Protein AF-A0A9D7N2K7-F1 (afdb_monomer)

Foldseek 3Di:
DPWQKDWADPDPVAAIWIWTDDLFWIWIDGPPDIDTGGLQFFQEKEKEWDDDPDQPPPDADPVHIKIWIWTQGPVRDIDIDIQWHQDDVPDIDGNCVSVVVVVLVSVVSSCVNHVNHFYKYADDPVVLVVLVVVLVVLVVQLVVLVVQLVCCVVPNDPPVSNVCSVVSNVVSVSVSVSSVVNSVRRPIDTDDPDPPDDPD

Radius of gyration: 22.05 Å; Cα contacts (8 Å, |Δi|>4): 319; chains: 1; bounding box: 44×40×70 Å

Mean predicted aligned error: 7.28 Å

Sequence (200 aa):
MEPVRHSVRASIAKVETSYELQDDALLLAAGAEVERLPFAEIARVRLFQAPSMRYRGMGDAAYGGCELLVIETRARRKISITSKHFVKLGVFEDRAATFGPFGTELLRRVHEGNPQAELVRGFSAGLWWFYLGALLLLVLCMLFGVLMVISAATGGGTWIGLVFGAIFTLFTALSAWSFVGVLAEQRPRPLVLEDRGPER

pLDDT: mean 86.37, std 14.66, range [33.84, 97.62]

Structure (mmCIF, N/CA/C/O backbone):
data_AF-A0A9D7N2K7-F1
#
_entry.id   AF-A0A9D7N2K7-F1
#
loop_
_atom_site.group_PDB
_atom_site.id
_atom_site.type_symbol
_atom_site.label_atom_id
_atom_site.label_alt_id
_atom_site.label_comp_id
_atom_site.label_asym_id
_atom_site.label_entity_id
_atom_site.label_seq_id
_atom_site.pdbx_PDB_ins_code
_atom_site.Cartn_x
_atom_site.Cartn_y
_atom_site.Cartn_z
_atom_site.occupancy
_atom_site.B_iso_or_equiv
_atom_site.auth_seq_id
_atom_site.auth_comp_id
_atom_site.auth_asym_id
_atom_site.auth_atom_id
_atom_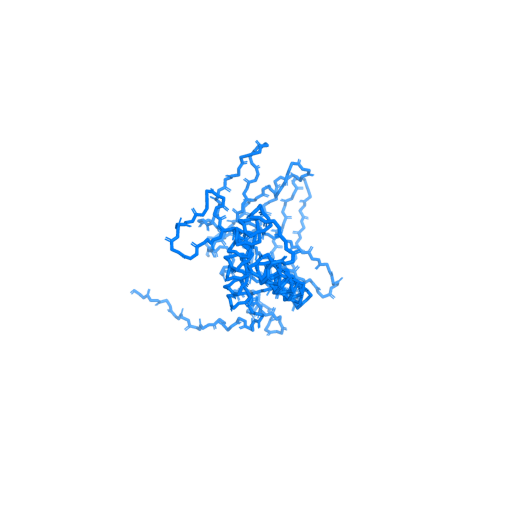site.pdbx_PDB_model_num
ATOM 1 N N . MET A 1 1 ? -4.314 -8.481 28.939 1.00 54.62 1 MET A N 1
ATOM 2 C CA . MET A 1 1 ? -3.371 -8.114 27.860 1.00 54.62 1 MET A CA 1
ATOM 3 C C . MET A 1 1 ? -3.353 -6.600 27.770 1.00 54.62 1 MET A C 1
ATOM 5 O O . MET A 1 1 ? -4.402 -6.002 27.966 1.00 54.62 1 MET A O 1
ATOM 9 N N . GLU A 1 2 ? -2.192 -5.985 27.563 1.00 59.25 2 GLU A N 1
ATOM 10 C CA . GLU A 1 2 ? -2.094 -4.528 27.401 1.00 59.25 2 GLU A CA 1
ATOM 11 C C . GLU A 1 2 ? -2.824 -4.103 26.109 1.00 59.25 2 GLU A C 1
ATOM 13 O O . GLU A 1 2 ? -2.752 -4.834 25.113 1.00 59.25 2 GLU A O 1
ATOM 18 N N . PRO A 1 3 ? -3.589 -2.996 26.104 1.00 74.62 3 PRO A N 1
ATOM 19 C CA . PRO A 1 3 ? -4.327 -2.574 24.920 1.00 74.62 3 PRO A CA 1
ATOM 20 C C . PRO A 1 3 ? -3.353 -2.201 23.798 1.00 74.62 3 PRO A C 1
ATOM 22 O O . PRO A 1 3 ? -2.588 -1.243 23.909 1.00 74.62 3 PRO A O 1
ATOM 25 N N . VAL A 1 4 ? -3.391 -2.953 22.696 1.00 90.88 4 VAL A N 1
ATOM 26 C CA . VAL A 1 4 ? -2.566 -2.670 21.518 1.00 90.88 4 VAL A CA 1
ATOM 27 C C . VAL A 1 4 ? -3.201 -1.511 20.759 1.00 90.88 4 VAL A C 1
ATOM 29 O O . VAL A 1 4 ? -4.344 -1.593 20.298 1.00 90.88 4 VAL A O 1
ATOM 32 N N . ARG A 1 5 ? -2.454 -0.411 20.656 1.00 94.56 5 ARG A N 1
ATOM 33 C CA . ARG A 1 5 ? -2.923 0.856 20.095 1.00 94.56 5 ARG A CA 1
ATOM 34 C C . ARG A 1 5 ? -2.001 1.333 18.985 1.00 94.56 5 ARG A C 1
ATOM 36 O O . ARG A 1 5 ? -0.784 1.182 19.058 1.00 94.56 5 ARG A O 1
ATOM 43 N N . HIS A 1 6 ? -2.589 1.966 17.983 1.00 94.50 6 HIS A N 1
ATOM 44 C CA . HIS A 1 6 ? -1.870 2.645 16.915 1.00 94.50 6 HIS A CA 1
ATOM 45 C C . HIS A 1 6 ? -2.578 3.958 16.598 1.00 94.50 6 HIS A C 1
ATOM 47 O O . HIS A 1 6 ? -3.799 3.986 16.502 1.00 94.50 6 HIS A O 1
ATOM 53 N N . SER A 1 7 ? -1.846 5.055 16.424 1.00 94.62 7 SER A N 1
ATOM 54 C CA . SER A 1 7 ? -2.439 6.321 15.993 1.00 94.62 7 SER A CA 1
ATOM 55 C C . SER A 1 7 ? -1.724 6.865 14.775 1.00 94.62 7 SER A C 1
ATOM 57 O O . SER A 1 7 ? -0.498 6.777 14.644 1.00 94.62 7 SER A O 1
ATOM 59 N N . VAL A 1 8 ? -2.501 7.444 13.866 1.00 93.88 8 VAL A N 1
ATOM 60 C CA . VAL A 1 8 ? -1.958 8.010 12.643 1.00 93.88 8 VAL A CA 1
ATOM 61 C C . VAL A 1 8 ? -2.815 9.157 12.138 1.00 93.88 8 VAL A C 1
ATOM 63 O O . VAL A 1 8 ? -4.044 9.112 12.149 1.00 93.88 8 VAL A O 1
ATOM 66 N N . ARG A 1 9 ? -2.149 10.190 11.630 1.00 92.88 9 ARG A N 1
ATOM 67 C CA . ARG A 1 9 ? -2.768 11.219 10.809 1.00 92.88 9 ARG A CA 1
ATOM 68 C C . ARG A 1 9 ? -2.404 10.935 9.361 1.00 92.88 9 ARG A C 1
ATOM 70 O O . ARG A 1 9 ? -1.258 11.113 8.972 1.00 92.88 9 ARG A O 1
ATOM 77 N N . ALA A 1 10 ? -3.355 10.460 8.563 1.00 87.38 10 ALA A N 1
ATOM 78 C CA . ALA A 1 10 ? -3.043 9.971 7.216 1.00 87.38 10 ALA A CA 1
ATOM 79 C C . ALA A 1 10 ? -2.747 11.089 6.193 1.00 87.38 10 ALA A C 1
ATOM 81 O O . ALA A 1 10 ? -2.130 10.835 5.163 1.00 87.38 10 ALA A O 1
ATOM 82 N N . SER A 1 11 ? -3.215 12.321 6.429 1.00 88.00 11 SER A N 1
ATOM 83 C CA . SER A 1 11 ? -2.998 13.460 5.522 1.00 88.00 11 SER A CA 1
ATOM 84 C C . SER A 1 11 ? -3.276 14.792 6.219 1.00 88.00 11 SER A C 1
ATOM 86 O O . SER A 1 11 ? -3.856 14.802 7.301 1.00 88.00 11 SER A O 1
ATOM 88 N N . ILE A 1 12 ? -2.951 15.910 5.562 1.00 88.38 12 ILE A N 1
ATOM 89 C CA . ILE A 1 12 ? -3.274 17.266 6.039 1.00 88.38 12 ILE A CA 1
ATOM 90 C C . ILE A 1 12 ? -4.778 17.505 6.238 1.00 88.38 12 ILE A C 1
ATOM 92 O O . ILE A 1 12 ? -5.164 18.262 7.119 1.00 88.38 12 ILE A O 1
ATOM 96 N N . ALA A 1 13 ? -5.622 16.845 5.441 1.00 89.94 13 ALA A N 1
ATOM 97 C CA . ALA A 1 13 ? -7.074 17.011 5.474 1.00 89.94 13 ALA A CA 1
ATOM 98 C C . ALA A 1 13 ? -7.762 16.139 6.537 1.00 89.94 13 ALA A C 1
ATOM 100 O O . ALA A 1 13 ? -8.977 16.215 6.696 1.00 89.94 13 ALA A O 1
ATOM 101 N N . LYS A 1 14 ? -7.013 15.272 7.230 1.00 88.69 14 LYS A N 1
ATOM 102 C CA . LYS A 1 14 ? -7.558 14.368 8.243 1.00 88.69 14 LYS A CA 1
ATOM 103 C C . LYS A 1 14 ? -7.026 14.730 9.619 1.00 88.69 14 LYS A C 1
ATOM 105 O O . LYS A 1 14 ? -5.855 15.066 9.772 1.00 88.69 14 LYS A O 1
ATOM 110 N N . VAL A 1 15 ? -7.888 14.602 10.619 1.00 92.19 15 VAL A N 1
ATOM 111 C CA . VAL A 1 15 ? -7.472 14.598 12.023 1.00 92.19 15 VAL A CA 1
ATOM 112 C C . VAL A 1 15 ? -6.682 13.326 12.327 1.00 92.19 15 VAL A C 1
ATOM 114 O O . VAL A 1 15 ? -6.761 12.339 11.589 1.00 92.19 15 VAL A O 1
ATOM 117 N N . GLU A 1 16 ? -5.881 13.353 13.390 1.00 94.12 16 GLU A N 1
ATOM 118 C CA . GLU A 1 16 ? -5.251 12.130 13.880 1.00 94.12 16 GLU A CA 1
ATOM 119 C C . GLU A 1 16 ? -6.336 11.153 14.339 1.00 94.12 16 GLU A C 1
ATOM 121 O O . GLU A 1 16 ? -7.269 11.529 15.048 1.00 94.12 16 GLU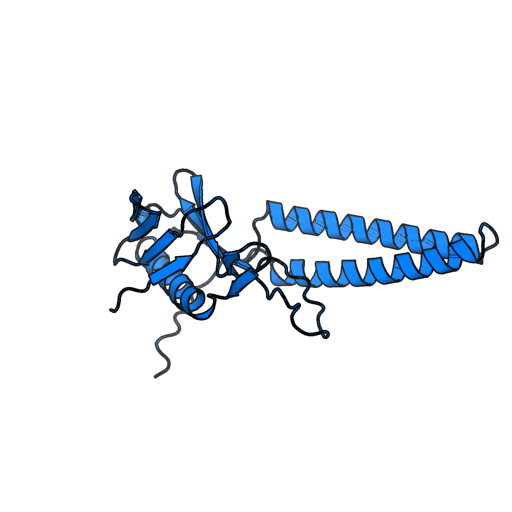 A O 1
ATOM 126 N N . THR A 1 17 ? -6.232 9.911 13.876 1.00 95.50 17 THR A N 1
ATOM 127 C CA . THR A 1 17 ? -7.132 8.823 14.248 1.00 95.50 17 THR A CA 1
ATOM 128 C C . THR A 1 17 ? -6.358 7.832 15.097 1.00 95.50 17 THR A C 1
ATOM 130 O O . THR A 1 17 ? -5.307 7.347 14.665 1.00 95.50 17 THR A O 1
ATOM 133 N N . SER A 1 18 ? -6.857 7.531 16.292 1.00 95.12 18 SER A N 1
ATOM 134 C CA . SER A 1 18 ? -6.363 6.431 17.110 1.00 95.12 18 SER A CA 1
ATOM 135 C C . SER A 1 18 ? -7.200 5.178 16.879 1.00 95.12 18 SER A C 1
ATOM 137 O O . SER A 1 18 ? -8.414 5.225 16.692 1.00 95.12 18 SER A O 1
ATOM 139 N N . TYR A 1 19 ? -6.507 4.051 16.866 1.00 96.00 19 TYR A N 1
ATOM 140 C CA . TYR A 1 19 ? -7.036 2.717 16.686 1.00 96.00 19 TYR A CA 1
ATOM 141 C C . TYR A 1 19 ? -6.656 1.903 17.911 1.00 96.00 19 TYR A C 1
ATOM 143 O O . TYR A 1 19 ? -5.480 1.832 18.274 1.00 96.00 19 TYR A O 1
ATOM 151 N N . GLU A 1 20 ? -7.642 1.288 18.544 1.00 95.81 20 GLU A N 1
ATOM 152 C CA . GLU A 1 20 ? -7.447 0.479 19.740 1.00 95.81 20 GLU A CA 1
ATOM 153 C C . GLU A 1 20 ? -8.138 -0.869 19.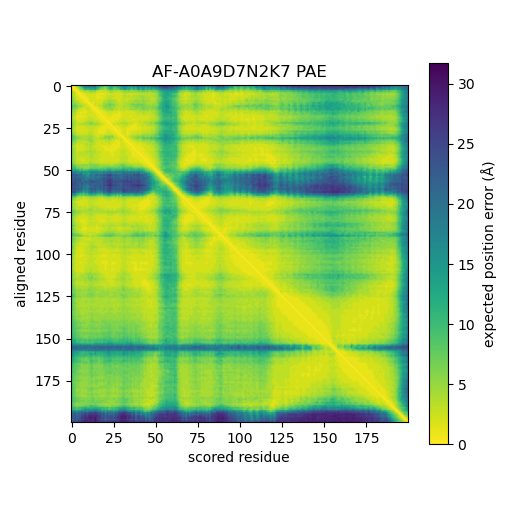579 1.00 95.81 20 GLU A C 1
ATOM 155 O O . GLU A 1 20 ? -9.317 -0.943 19.228 1.00 95.81 20 GLU A O 1
ATOM 160 N N . LEU A 1 21 ? -7.391 -1.941 19.837 1.00 95.12 21 LEU A N 1
ATOM 161 C CA . LEU A 1 21 ? -7.931 -3.293 19.829 1.00 95.12 21 LEU A CA 1
ATOM 162 C C . LEU A 1 21 ? -8.529 -3.617 21.195 1.00 95.12 21 LEU A C 1
ATOM 164 O O . LEU A 1 21 ? -7.806 -3.790 22.178 1.00 95.12 21 LEU A O 1
ATOM 168 N N . GLN A 1 22 ? -9.853 -3.738 21.232 1.00 93.56 22 GLN A N 1
ATOM 169 C CA . GLN A 1 22 ? -10.576 -4.354 22.339 1.00 93.56 22 GLN A CA 1
ATOM 170 C C . GLN A 1 22 ? -10.752 -5.855 22.088 1.00 93.56 22 GLN A C 1
ATOM 172 O O . GLN A 1 22 ? -10.274 -6.392 21.084 1.00 93.56 22 GLN A O 1
ATOM 177 N N . ASP A 1 23 ? -11.379 -6.548 23.032 1.00 90.88 23 ASP A N 1
ATOM 178 C CA . ASP A 1 23 ? -11.503 -8.007 22.991 1.00 90.88 23 ASP A CA 1
ATOM 179 C C . ASP A 1 23 ? -12.360 -8.483 21.806 1.00 90.88 23 ASP A C 1
ATOM 181 O O . ASP A 1 23 ? -12.020 -9.474 21.167 1.00 90.88 23 ASP A O 1
ATOM 185 N N . ASP A 1 24 ? -13.419 -7.749 21.453 1.00 93.62 24 ASP A N 1
ATOM 186 C CA . ASP A 1 24 ? -14.380 -8.129 20.407 1.00 93.62 24 ASP A CA 1
ATOM 187 C C . ASP A 1 24 ? -14.567 -7.075 19.297 1.00 93.62 24 ASP A C 1
ATOM 189 O O . ASP A 1 24 ? -15.339 -7.276 18.351 1.00 93.62 24 ASP A O 1
ATOM 193 N N . ALA A 1 25 ? -13.871 -5.940 19.397 1.00 95.31 25 ALA A N 1
ATOM 194 C CA . ALA A 1 25 ? -14.030 -4.825 18.478 1.00 95.31 25 ALA A CA 1
ATOM 195 C C . ALA A 1 25 ? -12.750 -4.003 18.290 1.00 95.31 25 ALA A C 1
ATOM 197 O O . ALA A 1 25 ? -11.877 -3.921 19.155 1.00 95.31 25 ALA A O 1
ATOM 198 N N . LEU A 1 26 ? -12.692 -3.321 17.151 1.00 96.12 26 LEU A N 1
ATOM 199 C CA . LEU A 1 26 ? -11.772 -2.226 16.894 1.00 96.12 26 LEU A CA 1
ATOM 200 C C . LEU A 1 26 ? -12.458 -0.915 17.287 1.00 96.12 26 LEU A C 1
ATOM 202 O O . LEU A 1 26 ? -13.519 -0.591 16.753 1.00 96.12 26 LEU A O 1
ATOM 206 N N . LEU A 1 27 ? -11.849 -0.146 18.184 1.00 96.31 27 LEU A N 1
ATOM 207 C CA . LEU A 1 27 ? -12.236 1.240 18.420 1.00 96.31 27 LEU A CA 1
ATOM 208 C C . LEU A 1 27 ? -11.442 2.169 17.510 1.00 96.31 27 LEU A C 1
ATOM 210 O O . LEU A 1 27 ? -10.224 2.044 17.386 1.00 96.31 27 LEU A O 1
ATOM 214 N N . LEU A 1 28 ? -12.147 3.111 16.900 1.00 95.19 28 LEU A N 1
ATOM 215 C CA . LEU A 1 28 ? -11.598 4.177 16.084 1.00 95.19 28 LEU A CA 1
ATOM 216 C C . LEU A 1 28 ? -11.999 5.497 16.730 1.00 95.19 28 LEU A C 1
ATOM 218 O O . LEU A 1 28 ? -13.188 5.787 16.817 1.00 95.19 28 LEU A O 1
ATOM 222 N N . ALA A 1 29 ? -11.039 6.307 17.160 1.00 95.12 29 ALA A N 1
ATOM 223 C CA . ALA A 1 29 ? -11.324 7.651 17.648 1.00 95.12 29 ALA A CA 1
ATOM 224 C C . ALA A 1 29 ? -10.657 8.691 16.747 1.00 95.12 29 ALA A C 1
ATOM 226 O O . ALA A 1 29 ? -9.441 8.683 16.558 1.00 95.12 29 ALA A O 1
ATOM 227 N N . ALA A 1 30 ? -11.461 9.582 16.173 1.00 92.12 30 ALA A N 1
ATOM 228 C CA . ALA A 1 30 ? -11.024 10.666 15.303 1.00 92.12 30 ALA A CA 1
ATOM 229 C C . ALA A 1 30 ? -11.560 11.993 15.858 1.00 92.12 30 ALA A C 1
ATOM 231 O O . ALA A 1 30 ? -12.704 12.377 15.623 1.00 92.12 30 ALA A O 1
ATOM 232 N N . GLY A 1 31 ? -10.732 12.704 16.625 1.00 88.81 31 GLY A N 1
ATOM 233 C CA . GLY A 1 31 ? -11.187 13.889 17.357 1.00 88.81 31 GLY A CA 1
ATOM 234 C C . GLY A 1 31 ? -12.195 13.521 18.452 1.00 88.81 31 GLY A C 1
ATOM 235 O O . GLY A 1 31 ? -11.862 12.754 19.349 1.00 88.81 31 GLY A O 1
ATOM 236 N N . ALA A 1 32 ? -13.406 14.084 18.393 1.00 86.69 32 ALA A N 1
ATOM 237 C CA . ALA A 1 32 ? -14.485 13.802 19.349 1.00 86.69 32 ALA A CA 1
ATOM 238 C C . ALA A 1 32 ? -15.350 12.591 18.957 1.00 86.69 32 ALA A C 1
ATOM 240 O O . ALA A 1 32 ? -16.132 12.102 19.771 1.00 86.69 32 ALA A O 1
ATOM 241 N N . GLU A 1 33 ? -15.233 12.117 17.716 1.00 91.50 33 GLU A N 1
ATOM 242 C CA . GLU A 1 33 ? -15.992 10.968 17.238 1.00 91.50 33 GLU A CA 1
ATOM 243 C C . GLU A 1 33 ? -15.283 9.679 17.646 1.00 91.50 33 GLU A C 1
ATOM 245 O O . GLU A 1 33 ? -14.101 9.486 17.350 1.00 91.50 33 GLU A O 1
ATOM 250 N N . VAL A 1 34 ? -16.021 8.793 18.315 1.00 93.69 34 VAL A N 1
ATOM 251 C CA . VAL A 1 34 ? -15.573 7.442 18.648 1.00 93.69 34 VAL A CA 1
ATOM 252 C C . VAL A 1 34 ? -16.519 6.459 17.987 1.00 93.69 34 VAL A C 1
ATOM 254 O O . VAL A 1 34 ? -17.726 6.475 18.221 1.00 93.69 34 VAL A O 1
ATOM 257 N N . GLU A 1 35 ? -15.955 5.588 17.170 1.00 94.62 35 GLU A N 1
ATOM 258 C CA . GLU A 1 35 ? -16.665 4.527 16.488 1.00 94.62 35 GLU A CA 1
ATOM 259 C C . GLU A 1 35 ? -16.155 3.172 16.968 1.00 94.62 35 GLU A C 1
ATOM 261 O O . GLU A 1 35 ? -14.953 2.949 17.116 1.00 94.62 35 GLU A O 1
ATOM 266 N N . ARG A 1 36 ? -17.085 2.242 17.175 1.00 95.75 36 ARG A N 1
ATOM 267 C CA . ARG A 1 36 ? -16.787 0.853 17.503 1.00 95.75 36 ARG A CA 1
ATOM 268 C C . ARG A 1 36 ? -17.148 -0.035 16.324 1.00 95.75 36 ARG A C 1
ATOM 270 O O . ARG A 1 36 ? -18.306 -0.072 15.927 1.00 95.75 36 ARG A O 1
ATOM 277 N N . LEU A 1 37 ? -16.169 -0.775 15.817 1.00 96.38 37 LEU A N 1
ATOM 278 C CA . LEU A 1 37 ? -16.331 -1.745 14.741 1.00 96.38 37 LEU A CA 1
ATOM 279 C C . LEU A 1 37 ? -16.158 -3.170 15.292 1.00 96.38 37 LEU A C 1
ATOM 281 O O . LEU A 1 37 ? -15.021 -3.588 15.531 1.00 96.38 37 LEU A O 1
ATOM 285 N N . PRO A 1 38 ? -17.246 -3.932 15.489 1.00 96.75 38 PRO A N 1
ATOM 286 C CA . PRO A 1 38 ? -17.160 -5.322 15.925 1.00 96.75 38 PRO A CA 1
ATOM 287 C C . PRO A 1 38 ? -16.390 -6.181 14.917 1.00 96.75 38 PRO A C 1
ATOM 289 O O . PRO A 1 38 ? -16.596 -6.062 13.706 1.00 96.75 38 PRO A O 1
ATOM 292 N N . PHE A 1 39 ? -15.559 -7.114 15.390 1.00 95.94 39 PHE A N 1
ATOM 293 C CA . PHE A 1 39 ? -14.820 -8.017 14.493 1.00 95.94 39 PHE A CA 1
ATOM 294 C C . PHE A 1 39 ? -15.752 -8.906 13.654 1.00 95.94 39 PHE A C 1
ATOM 296 O O . PHE A 1 39 ? -15.459 -9.213 12.496 1.00 95.94 39 PHE A O 1
ATOM 303 N N . ALA A 1 40 ? -16.930 -9.229 14.192 1.00 94.94 40 ALA A N 1
ATOM 304 C CA . ALA A 1 40 ? -17.991 -9.938 13.484 1.00 94.94 40 ALA A CA 1
ATOM 305 C C . ALA A 1 40 ? -18.502 -9.195 12.234 1.00 94.94 40 ALA A C 1
ATOM 307 O O . ALA A 1 40 ? -19.018 -9.828 11.317 1.00 94.94 40 ALA A O 1
ATOM 308 N N . GLU A 1 41 ? -18.365 -7.869 12.155 1.00 96.00 41 GLU A N 1
ATOM 309 C CA . GLU A 1 41 ? -18.805 -7.086 10.992 1.00 96.00 41 GLU A CA 1
ATOM 310 C C . GLU A 1 41 ? -17.738 -6.962 9.903 1.00 96.00 41 GLU A C 1
ATOM 312 O O . GLU A 1 41 ? -18.025 -6.499 8.794 1.00 96.00 41 GLU A O 1
ATOM 317 N N . ILE A 1 42 ? -16.506 -7.379 10.188 1.00 96.88 42 ILE A N 1
ATOM 318 C CA . ILE A 1 42 ? -15.402 -7.310 9.239 1.00 96.88 42 ILE A CA 1
ATOM 319 C C . ILE A 1 42 ? -15.548 -8.450 8.233 1.00 96.88 42 ILE A C 1
ATOM 321 O O . ILE A 1 42 ? -15.516 -9.623 8.582 1.00 96.88 42 ILE A O 1
ATOM 325 N N . ALA A 1 43 ? -15.720 -8.110 6.958 1.00 96.38 43 ALA A N 1
ATOM 326 C CA . ALA A 1 43 ? -15.812 -9.098 5.887 1.00 96.38 43 ALA A CA 1
ATOM 327 C C . ALA A 1 43 ? -14.428 -9.488 5.362 1.00 96.38 43 ALA A C 1
ATOM 329 O O . ALA A 1 43 ? -14.198 -10.641 5.006 1.00 96.38 43 ALA A O 1
ATOM 330 N N . ARG A 1 44 ? -13.506 -8.522 5.291 1.00 96.00 44 ARG A N 1
ATOM 331 C CA . ARG A 1 44 ? -12.161 -8.736 4.757 1.00 96.00 44 ARG A CA 1
ATOM 332 C C . ARG A 1 44 ? -11.155 -7.795 5.400 1.00 96.00 44 ARG A C 1
ATOM 334 O O . ARG A 1 44 ? -11.428 -6.607 5.557 1.00 96.00 44 ARG A O 1
ATOM 341 N N . VAL A 1 45 ? -9.957 -8.303 5.666 1.00 95.69 45 VAL A N 1
ATOM 342 C CA . VAL A 1 45 ? -8.786 -7.497 6.021 1.00 95.69 45 VAL A CA 1
ATOM 343 C C . VAL A 1 45 ? -7.703 -7.731 4.981 1.00 95.69 45 VAL A C 1
ATOM 345 O O . VAL A 1 45 ? -7.321 -8.866 4.704 1.00 95.69 45 VAL A O 1
ATOM 348 N N . ARG A 1 46 ? -7.210 -6.650 4.375 1.00 94.31 46 ARG A N 1
ATOM 349 C CA . ARG A 1 46 ? -6.133 -6.699 3.389 1.00 94.31 46 ARG A CA 1
ATOM 350 C C . ARG A 1 46 ? -4.899 -5.981 3.904 1.00 94.31 46 ARG A C 1
ATOM 352 O O . ARG A 1 46 ? -4.971 -4.787 4.170 1.00 94.31 46 ARG A O 1
ATOM 359 N N . LEU A 1 47 ? -3.770 -6.678 3.933 1.00 91.19 47 LEU A N 1
ATOM 360 C CA . LEU A 1 47 ? -2.457 -6.104 4.210 1.00 91.19 47 LEU A CA 1
ATOM 361 C C . LEU A 1 47 ? -1.649 -6.011 2.914 1.00 91.19 47 LEU A C 1
ATOM 363 O O . LEU A 1 47 ? -1.457 -7.009 2.218 1.00 91.19 47 LEU A O 1
ATOM 367 N N . PHE A 1 48 ? -1.148 -4.828 2.580 1.00 87.12 48 PHE A N 1
ATOM 368 C CA . PHE A 1 48 ? -0.242 -4.657 1.448 1.00 87.12 48 PHE A CA 1
ATOM 369 C C . PHE A 1 48 ? 0.744 -3.528 1.700 1.00 87.12 48 PHE A C 1
ATOM 371 O O . PHE A 1 48 ? 0.521 -2.659 2.539 1.00 87.12 48 PHE A O 1
ATOM 378 N N . GLN A 1 49 ? 1.838 -3.539 0.950 1.00 83.25 49 GLN A N 1
ATOM 379 C CA . GLN A 1 49 ? 2.810 -2.460 0.991 1.00 83.25 49 GLN A CA 1
ATOM 380 C C . GLN A 1 49 ? 2.570 -1.566 -0.222 1.00 83.25 49 GLN A C 1
ATOM 382 O O . GLN A 1 49 ? 2.508 -2.059 -1.351 1.00 83.25 49 GLN A O 1
ATOM 387 N N . ALA A 1 50 ? 2.399 -0.261 -0.013 1.00 75.00 50 ALA A N 1
ATOM 388 C CA . ALA A 1 50 ? 2.386 0.668 -1.129 1.00 75.00 50 ALA A CA 1
ATOM 389 C C . ALA A 1 50 ? 3.729 0.568 -1.859 1.00 75.00 50 ALA A C 1
ATOM 391 O O . ALA A 1 50 ? 4.777 0.570 -1.201 1.00 75.00 50 ALA A O 1
ATOM 392 N N . PRO A 1 51 ? 3.708 0.515 -3.198 1.00 64.38 51 PRO A N 1
ATOM 393 C CA . PRO A 1 51 ? 4.929 0.489 -3.973 1.00 64.38 51 PRO A CA 1
ATOM 394 C C . PRO A 1 51 ? 5.660 1.812 -3.753 1.00 64.38 51 PRO A C 1
ATOM 396 O O . PRO A 1 51 ? 5.222 2.870 -4.200 1.00 64.38 51 PRO A O 1
ATOM 399 N N . SER A 1 52 ? 6.767 1.760 -3.020 1.00 61.50 52 SER A N 1
ATOM 400 C CA . SER A 1 52 ? 7.805 2.778 -3.105 1.00 61.50 52 SER A CA 1
ATOM 401 C C . SER A 1 52 ? 8.696 2.447 -4.301 1.00 61.50 52 SER A C 1
ATOM 403 O O . SER A 1 52 ? 8.749 1.296 -4.742 1.00 61.50 52 SER A O 1
ATOM 405 N N . MET A 1 53 ? 9.401 3.443 -4.847 1.00 49.62 53 MET A N 1
ATOM 406 C CA . MET A 1 53 ? 10.481 3.181 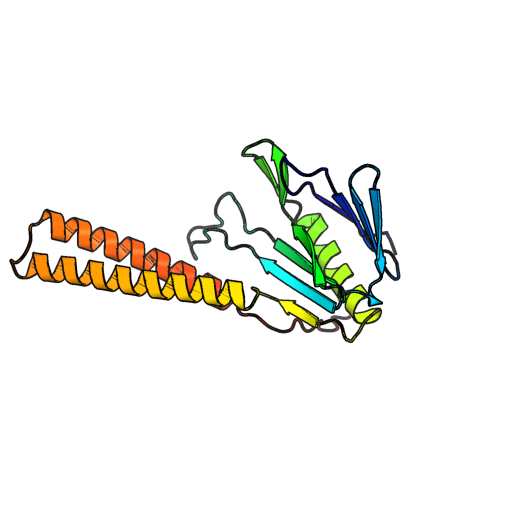-5.802 1.00 49.62 53 MET A CA 1
ATOM 407 C C . MET A 1 53 ? 11.602 2.426 -5.079 1.00 49.62 53 MET A C 1
ATOM 409 O O . MET A 1 53 ? 12.567 3.011 -4.603 1.00 49.62 53 MET A O 1
ATOM 413 N N . ARG A 1 54 ? 11.447 1.112 -4.943 1.00 52.28 54 ARG A N 1
ATOM 414 C CA . ARG A 1 54 ? 12.495 0.198 -4.510 1.00 52.28 54 ARG A CA 1
ATOM 415 C C . ARG A 1 54 ? 13.177 -0.314 -5.764 1.00 52.28 54 ARG A C 1
ATOM 417 O O . ARG A 1 54 ? 12.655 -1.176 -6.468 1.00 52.28 54 ARG A O 1
ATOM 424 N N . TYR A 1 55 ? 14.348 0.235 -6.057 1.00 48.66 55 TYR A N 1
ATOM 425 C CA . TYR A 1 55 ? 15.255 -0.391 -7.007 1.00 48.66 55 TYR A CA 1
ATOM 426 C C . TYR A 1 55 ? 15.971 -1.525 -6.278 1.00 48.66 55 TYR A C 1
ATOM 428 O O . TYR A 1 55 ? 16.755 -1.294 -5.357 1.00 48.66 55 TYR A O 1
ATOM 436 N N . ARG A 1 56 ? 15.676 -2.771 -6.665 1.00 47.56 56 ARG A N 1
ATOM 437 C CA . ARG A 1 56 ? 16.333 -3.965 -6.119 1.00 47.56 56 ARG A CA 1
ATOM 438 C C . ARG A 1 56 ? 17.851 -3.835 -6.320 1.00 47.56 56 ARG A C 1
ATOM 440 O O . ARG A 1 56 ? 18.319 -3.929 -7.448 1.00 47.56 56 ARG A O 1
ATOM 447 N N . GLY A 1 57 ? 18.592 -3.598 -5.233 1.00 47.81 57 GLY A N 1
ATOM 448 C CA . GLY A 1 57 ? 20.051 -3.406 -5.233 1.00 47.81 57 GLY A CA 1
ATOM 449 C C . GLY A 1 57 ? 20.549 -1.969 -5.015 1.00 47.81 57 GLY A C 1
ATOM 450 O O . GLY A 1 57 ? 21.748 -1.794 -4.837 1.00 47.81 57 GLY A O 1
ATOM 451 N N . MET A 1 58 ? 19.674 -0.955 -4.973 1.00 45.38 58 MET A N 1
ATOM 452 C CA . MET A 1 58 ? 20.067 0.462 -4.818 1.00 45.38 58 MET A CA 1
ATOM 453 C C . MET A 1 58 ? 19.606 1.090 -3.488 1.00 45.38 58 MET A C 1
ATOM 455 O O . MET A 1 58 ? 19.529 2.309 -3.361 1.00 45.38 58 MET A O 1
ATOM 459 N N . GLY A 1 59 ? 19.320 0.248 -2.489 1.00 46.19 59 GLY A N 1
ATOM 460 C CA . GLY A 1 59 ? 18.816 0.665 -1.179 1.00 46.19 59 GLY A CA 1
ATOM 461 C C . GLY A 1 59 ? 17.335 1.052 -1.182 1.00 46.19 59 GLY A C 1
ATOM 462 O O . GLY A 1 59 ? 16.679 1.138 -2.224 1.00 46.19 59 GLY A O 1
ATOM 463 N N . ASP A 1 60 ? 16.787 1.250 0.014 1.00 46.28 60 ASP A N 1
ATOM 464 C CA . ASP A 1 60 ? 15.447 1.803 0.184 1.00 46.28 60 ASP A CA 1
ATOM 465 C C . ASP A 1 60 ? 15.444 3.276 -0.248 1.00 46.28 60 ASP A C 1
ATOM 467 O O . ASP A 1 60 ? 16.259 4.070 0.221 1.00 46.28 60 ASP A O 1
ATOM 471 N N . ALA A 1 61 ? 14.518 3.673 -1.128 1.00 47.38 61 ALA A N 1
ATOM 472 C CA . ALA A 1 61 ? 14.274 5.094 -1.360 1.00 47.38 61 ALA A CA 1
ATOM 473 C C . ALA A 1 61 ? 13.951 5.790 -0.028 1.00 47.38 61 ALA A C 1
ATOM 475 O O . ALA A 1 61 ? 13.246 5.226 0.809 1.00 47.38 61 ALA A O 1
ATOM 476 N N . ALA A 1 62 ? 14.396 7.043 0.127 1.00 40.50 62 ALA A N 1
ATOM 477 C CA . ALA A 1 62 ? 14.233 7.861 1.338 1.00 40.50 62 ALA A CA 1
ATOM 478 C C . ALA A 1 62 ? 12.779 7.963 1.858 1.00 40.50 62 ALA A C 1
ATOM 480 O O . ALA A 1 62 ? 12.546 8.311 3.010 1.00 40.50 62 ALA A O 1
ATOM 481 N N . TYR A 1 63 ? 11.796 7.616 1.024 1.00 46.03 63 TYR A N 1
ATOM 482 C CA . TYR A 1 63 ? 10.382 7.497 1.370 1.00 46.03 63 TYR A CA 1
ATOM 483 C C . TYR A 1 63 ? 9.953 6.030 1.494 1.00 46.03 63 TYR A C 1
ATOM 485 O O . TYR A 1 63 ? 9.017 5.615 0.801 1.00 46.03 63 TYR A O 1
ATOM 493 N N . GLY A 1 64 ? 10.634 5.279 2.370 1.00 50.91 64 GLY A N 1
ATOM 494 C CA . GLY A 1 64 ? 10.464 3.850 2.672 1.00 50.91 64 GLY A CA 1
ATOM 495 C C . GLY A 1 64 ? 9.032 3.325 2.527 1.00 50.91 64 GLY A C 1
ATOM 496 O O . GLY A 1 64 ? 8.054 4.048 2.746 1.00 50.91 64 GLY A O 1
ATOM 497 N N . GLY A 1 65 ? 8.900 2.081 2.058 1.00 61.41 65 GLY A N 1
ATOM 498 C CA . GLY A 1 65 ? 7.606 1.499 1.697 1.00 61.41 65 GLY A CA 1
ATOM 499 C C . GLY A 1 65 ? 6.577 1.652 2.819 1.00 61.41 65 GLY A C 1
ATOM 500 O O . GLY A 1 65 ? 6.885 1.455 3.986 1.00 61.41 65 GLY A O 1
ATOM 501 N N . CYS A 1 66 ? 5.362 2.059 2.464 1.00 72.50 66 CYS A N 1
ATOM 502 C CA . CYS A 1 66 ? 4.294 2.275 3.431 1.00 72.50 66 CYS A CA 1
ATOM 503 C C . CYS A 1 66 ? 3.494 0.991 3.592 1.00 72.50 66 CYS A C 1
ATOM 505 O O . CYS A 1 66 ? 3.023 0.451 2.593 1.00 72.50 66 CYS A O 1
ATOM 507 N N . GLU A 1 67 ? 3.313 0.517 4.817 1.00 85.44 67 GLU A N 1
ATOM 508 C CA . GLU A 1 67 ? 2.398 -0.588 5.070 1.00 85.44 67 GLU A CA 1
ATOM 509 C C . GLU A 1 67 ? 0.978 -0.042 5.204 1.00 85.44 67 GLU A C 1
ATOM 511 O O . GLU A 1 67 ? 0.738 0.976 5.864 1.00 85.44 67 GLU A O 1
ATOM 516 N N . LEU A 1 68 ? 0.038 -0.693 4.523 1.00 89.62 68 LEU A N 1
ATOM 517 C CA . LEU A 1 68 ? -1.376 -0.362 4.556 1.00 89.62 68 LEU A CA 1
ATOM 518 C C . LEU A 1 68 ? -2.195 -1.582 4.939 1.00 89.62 68 LEU A C 1
ATOM 520 O O . LEU A 1 68 ? -2.065 -2.659 4.354 1.00 89.62 68 LEU A O 1
ATOM 524 N N . LEU A 1 69 ? -3.105 -1.357 5.876 1.00 92.69 69 LEU A N 1
ATOM 525 C CA . LEU A 1 69 ? -4.132 -2.299 6.267 1.00 92.69 69 LEU A CA 1
ATOM 526 C C . LEU A 1 69 ? -5.487 -1.717 5.874 1.00 92.69 69 LEU A C 1
ATOM 528 O O . LEU A 1 69 ? -5.858 -0.623 6.294 1.00 92.69 69 LEU A O 1
ATOM 532 N N . VAL A 1 70 ? -6.223 -2.437 5.034 1.00 94.69 70 VAL A N 1
ATOM 533 C CA . VAL A 1 70 ? -7.554 -2.046 4.570 1.00 94.69 70 VAL A CA 1
ATOM 534 C C . VAL A 1 70 ? -8.575 -3.033 5.103 1.00 94.69 70 VAL A C 1
ATOM 536 O O . VAL A 1 70 ? -8.561 -4.207 4.738 1.00 94.69 70 VAL A O 1
ATOM 539 N N . ILE A 1 71 ? -9.478 -2.533 5.936 1.00 95.88 71 ILE A N 1
ATOM 540 C CA . ILE A 1 71 ? -10.606 -3.272 6.495 1.00 95.88 71 ILE A CA 1
ATOM 541 C C . ILE A 1 71 ? -11.825 -2.983 5.625 1.00 95.88 71 ILE A C 1
ATOM 543 O O . ILE A 1 71 ? -12.166 -1.821 5.400 1.00 95.88 71 ILE A O 1
ATOM 547 N N . GLU A 1 72 ? -12.477 -4.026 5.125 1.00 96.38 72 GLU A N 1
ATOM 548 C CA . GLU A 1 72 ? -13.765 -3.954 4.439 1.00 96.38 72 GLU A CA 1
ATOM 549 C C . GLU A 1 72 ? -14.829 -4.581 5.344 1.00 96.38 72 GLU A C 1
ATOM 551 O O . GLU A 1 72 ? -14.711 -5.740 5.749 1.00 96.38 72 GLU A O 1
ATOM 556 N N . THR A 1 73 ? -15.864 -3.815 5.679 1.00 96.25 73 THR A N 1
ATOM 557 C CA . THR A 1 73 ? -16.991 -4.306 6.483 1.00 96.25 73 THR A CA 1
ATOM 558 C C . THR A 1 73 ? -18.008 -5.032 5.602 1.00 96.25 73 THR A C 1
ATOM 560 O O . THR A 1 73 ? -18.038 -4.856 4.380 1.00 96.25 73 THR A O 1
ATOM 563 N N . ARG A 1 74 ? -18.900 -5.823 6.208 1.00 94.12 74 ARG A N 1
ATOM 564 C CA . ARG A 1 74 ? -20.030 -6.465 5.507 1.00 94.12 74 ARG A CA 1
ATOM 565 C C . ARG A 1 74 ? -20.944 -5.447 4.817 1.00 94.12 74 ARG A C 1
ATOM 567 O O . ARG A 1 74 ? -21.462 -5.725 3.741 1.00 94.12 74 ARG A O 1
ATOM 574 N N . ALA A 1 75 ? -21.044 -4.237 5.370 1.00 94.25 75 ALA A N 1
ATOM 575 C CA . ALA A 1 75 ? -21.739 -3.098 4.769 1.00 94.25 75 ALA A CA 1
ATOM 576 C C . ALA A 1 75 ? -20.947 -2.406 3.635 1.00 94.25 75 ALA A C 1
ATOM 578 O O . ALA A 1 75 ? -21.304 -1.308 3.217 1.00 94.25 75 ALA A O 1
ATOM 579 N N . ARG A 1 76 ? -19.857 -3.014 3.136 1.00 92.38 76 ARG A N 1
ATOM 580 C CA . ARG A 1 76 ? -18.983 -2.499 2.061 1.00 92.38 76 ARG A CA 1
ATOM 581 C C . ARG A 1 76 ? -18.257 -1.191 2.379 1.00 92.38 76 ARG A C 1
ATOM 583 O O . ARG A 1 76 ? -17.653 -0.590 1.486 1.00 92.38 76 ARG A O 1
ATOM 590 N N . ARG A 1 77 ? -18.238 -0.765 3.642 1.00 94.69 77 ARG A N 1
ATOM 591 C CA . ARG A 1 77 ? -17.418 0.367 4.075 1.00 94.69 77 ARG A CA 1
ATOM 592 C C . ARG A 1 77 ? -15.951 -0.049 4.124 1.00 94.69 77 ARG A C 1
ATOM 594 O O . ARG A 1 77 ? -15.634 -1.166 4.524 1.00 94.69 77 ARG A O 1
ATOM 601 N N . LYS A 1 78 ? -15.056 0.862 3.732 1.00 94.06 78 LYS A N 1
ATOM 602 C CA . LYS A 1 78 ? -13.605 0.647 3.753 1.00 94.06 78 LYS A CA 1
ATOM 603 C C . LYS A 1 78 ? -12.923 1.591 4.730 1.00 94.06 78 LYS A C 1
ATOM 605 O O . LYS A 1 78 ? -13.145 2.799 4.678 1.00 94.06 78 LYS A O 1
ATOM 610 N N . ILE A 1 79 ? -12.061 1.039 5.570 1.00 94.00 79 ILE A N 1
ATOM 611 C CA . ILE A 1 79 ? -11.218 1.774 6.511 1.00 94.00 79 ILE A CA 1
ATOM 612 C C . ILE A 1 79 ? -9.772 1.454 6.154 1.00 94.00 79 ILE A C 1
ATOM 614 O O . ILE A 1 79 ? -9.412 0.288 6.033 1.00 94.00 79 ILE A O 1
ATOM 618 N N . SER A 1 80 ? -8.956 2.485 5.948 1.00 93.00 80 SER A N 1
ATOM 619 C CA . SER A 1 80 ? -7.543 2.336 5.603 1.00 93.00 80 SER A CA 1
ATOM 620 C C . SER A 1 80 ? -6.682 2.867 6.738 1.00 93.00 80 SER A C 1
ATOM 622 O O . SER A 1 80 ? -6.770 4.046 7.076 1.00 93.00 80 SER A O 1
ATOM 624 N N . ILE A 1 81 ? -5.823 2.004 7.264 1.00 93.69 81 ILE A N 1
ATOM 625 C CA . ILE A 1 81 ? -4.841 2.285 8.309 1.00 93.69 81 ILE A CA 1
ATOM 626 C C . ILE A 1 81 ? -3.459 2.205 7.661 1.00 93.69 81 ILE A C 1
ATOM 628 O O . ILE A 1 81 ? -3.218 1.344 6.817 1.00 93.69 81 ILE A O 1
ATOM 632 N N . THR A 1 82 ? -2.566 3.125 8.001 1.00 92.12 82 THR A N 1
ATOM 633 C CA . THR A 1 82 ? -1.256 3.263 7.358 1.00 92.12 82 THR A CA 1
ATOM 634 C C . THR A 1 82 ? -0.165 3.417 8.403 1.00 92.12 82 THR A C 1
ATOM 636 O O . THR A 1 82 ? -0.385 4.075 9.414 1.00 92.12 82 THR A O 1
ATOM 639 N N . SER A 1 83 ? 1.021 2.868 8.137 1.00 89.75 83 SER A N 1
ATOM 640 C CA . SER A 1 83 ? 2.193 3.079 8.989 1.00 89.75 83 SER A CA 1
ATOM 641 C C . SER A 1 83 ? 2.766 4.502 8.906 1.00 89.75 83 SER A C 1
ATOM 643 O O . SER A 1 83 ? 3.568 4.878 9.755 1.00 89.75 83 SER A O 1
ATOM 645 N N . LYS A 1 84 ? 2.383 5.316 7.908 1.00 89.06 84 LYS A N 1
ATOM 646 C CA . LYS A 1 84 ? 2.941 6.664 7.705 1.00 89.06 84 LYS A CA 1
ATOM 647 C C . LYS A 1 84 ? 2.099 7.742 8.379 1.00 89.06 84 LYS A C 1
ATOM 649 O O . LYS A 1 84 ? 0.957 7.979 7.990 1.00 89.06 84 LYS A O 1
ATOM 654 N N . HIS A 1 85 ? 2.703 8.467 9.316 1.00 89.06 85 HIS A N 1
ATOM 655 C CA . HIS A 1 85 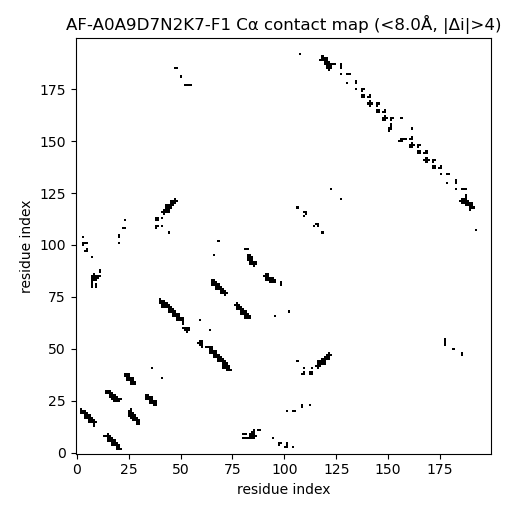? 2.078 9.592 10.001 1.00 89.06 85 HIS A CA 1
ATOM 656 C C . HIS A 1 85 ? 2.469 10.927 9.360 1.00 89.06 85 HIS A C 1
ATOM 658 O O . HIS A 1 85 ? 3.641 11.280 9.256 1.00 89.06 85 HIS A O 1
ATOM 664 N N . PHE A 1 86 ? 1.477 11.703 8.934 1.00 90.44 86 PHE A N 1
ATOM 665 C CA . PHE A 1 86 ? 1.678 13.037 8.382 1.00 90.44 86 PHE A CA 1
ATOM 666 C C . PHE A 1 86 ? 1.967 14.049 9.496 1.00 90.44 86 PHE A C 1
ATOM 668 O O . PHE A 1 86 ? 1.073 14.389 10.273 1.00 90.44 86 PHE A O 1
ATOM 675 N N . VAL A 1 87 ? 3.178 14.612 9.514 1.00 90.06 87 VAL A N 1
ATOM 676 C CA . VAL A 1 87 ? 3.581 15.651 10.479 1.00 90.06 87 VAL A CA 1
ATOM 677 C C . VAL A 1 87 ? 3.364 17.046 9.892 1.00 90.06 87 VAL A C 1
ATOM 679 O O . VAL A 1 87 ? 2.721 17.898 10.506 1.00 90.06 87 VAL A O 1
ATOM 682 N N . LYS A 1 88 ? 3.876 17.282 8.682 1.00 88.94 88 LYS A N 1
ATOM 683 C CA . LYS A 1 88 ? 3.734 18.542 7.937 1.00 88.94 88 LYS A CA 1
ATOM 684 C C . LYS A 1 88 ? 4.024 18.310 6.457 1.00 88.94 88 LYS A C 1
ATOM 686 O O . LYS A 1 88 ? 4.451 17.226 6.067 1.00 88.94 88 LYS A O 1
ATOM 691 N N . LEU A 1 89 ? 3.795 19.321 5.620 1.00 87.25 89 LEU A N 1
ATOM 692 C CA . LEU A 1 89 ? 4.043 19.218 4.181 1.00 87.25 89 LEU A CA 1
ATOM 693 C C . LEU A 1 89 ? 5.483 18.745 3.907 1.00 87.25 89 LEU A C 1
ATOM 695 O O . LEU A 1 89 ? 6.438 19.329 4.415 1.00 87.25 89 LEU A O 1
ATOM 699 N N . GLY A 1 90 ? 5.617 17.658 3.143 1.00 80.69 90 GLY A N 1
ATOM 700 C CA . GLY A 1 90 ? 6.904 17.037 2.812 1.00 80.69 90 GLY A CA 1
ATOM 701 C C . GLY A 1 90 ? 7.538 16.184 3.919 1.00 80.69 90 GLY A C 1
ATOM 702 O O . GLY A 1 90 ? 8.573 15.573 3.668 1.00 80.69 90 GLY A O 1
ATOM 703 N N . VAL A 1 91 ? 6.934 16.098 5.112 1.00 83.94 91 VAL A N 1
ATOM 704 C CA . VAL A 1 91 ? 7.478 15.352 6.257 1.00 83.94 91 VAL A CA 1
ATOM 705 C C . VAL A 1 91 ? 6.468 14.334 6.772 1.00 83.94 91 VAL A C 1
ATOM 707 O O . VAL A 1 91 ? 5.399 14.677 7.289 1.00 83.94 91 VAL A O 1
ATOM 710 N N . PHE A 1 92 ? 6.865 13.070 6.675 1.00 85.81 92 PHE A N 1
ATOM 711 C CA . PHE A 1 92 ? 6.139 11.930 7.208 1.00 85.81 92 PHE A CA 1
ATOM 712 C C . PHE A 1 92 ? 7.022 11.213 8.222 1.00 85.81 92 PHE A C 1
ATOM 714 O O . PHE A 1 92 ? 8.208 11.006 7.978 1.00 85.81 92 PHE A O 1
ATOM 721 N N . GLU A 1 93 ? 6.430 10.846 9.345 1.00 88.12 93 GLU A N 1
ATOM 722 C CA . GLU A 1 93 ? 7.031 9.980 10.349 1.00 88.12 93 GLU A CA 1
ATOM 723 C C . GLU A 1 93 ? 6.669 8.524 10.027 1.00 88.12 93 GLU A C 1
ATOM 725 O O . GLU A 1 93 ? 5.525 8.221 9.669 1.00 88.12 93 GLU A O 1
ATOM 730 N N . ASP A 1 94 ? 7.644 7.625 10.142 1.00 85.25 94 ASP A N 1
ATOM 731 C CA . ASP A 1 94 ? 7.409 6.189 10.043 1.00 85.25 94 ASP A CA 1
ATOM 732 C C . ASP A 1 94 ? 6.996 5.630 11.410 1.00 85.25 94 ASP A C 1
ATOM 734 O O . ASP A 1 94 ? 7.771 5.651 12.365 1.00 85.25 94 ASP A O 1
ATOM 738 N N . ARG A 1 95 ? 5.762 5.127 11.505 1.00 88.94 95 ARG A N 1
ATOM 739 C CA . ARG A 1 95 ? 5.209 4.476 12.699 1.00 88.94 95 ARG A CA 1
ATOM 740 C C . ARG A 1 95 ? 5.116 2.956 12.545 1.00 88.94 95 ARG A C 1
ATOM 742 O O . ARG A 1 95 ? 4.334 2.326 13.259 1.00 88.94 95 ARG A O 1
ATOM 749 N N . ALA A 1 96 ? 5.922 2.348 11.668 1.00 85.62 96 ALA A N 1
ATOM 750 C CA . ALA A 1 96 ? 5.993 0.895 11.485 1.00 85.62 96 ALA A CA 1
ATOM 751 C C . ALA A 1 96 ? 6.171 0.124 12.809 1.00 85.62 96 ALA A C 1
ATOM 753 O O . ALA A 1 96 ? 5.551 -0.921 12.996 1.00 85.62 96 ALA A O 1
ATOM 754 N N . ALA A 1 97 ? 6.932 0.679 13.762 1.00 85.94 97 ALA A N 1
ATOM 755 C CA . ALA A 1 97 ? 7.177 0.062 15.068 1.00 85.94 97 ALA A CA 1
ATOM 756 C C . ALA A 1 97 ? 5.896 -0.199 15.885 1.00 85.94 97 ALA A C 1
ATOM 758 O O . ALA A 1 97 ? 5.817 -1.200 16.589 1.00 85.94 97 ALA A O 1
ATOM 759 N N . THR A 1 98 ? 4.882 0.669 15.777 1.00 90.06 98 THR A N 1
ATOM 760 C CA . THR A 1 98 ? 3.574 0.451 16.430 1.00 90.06 98 THR A CA 1
ATOM 761 C C . THR A 1 98 ? 2.578 -0.232 15.498 1.00 90.06 98 THR A C 1
ATOM 763 O O . THR A 1 98 ? 1.735 -1.004 15.948 1.00 90.06 98 THR A O 1
ATOM 766 N N . PHE A 1 99 ? 2.692 0.015 14.192 1.00 89.75 99 PHE A N 1
ATOM 767 C CA . PHE A 1 99 ? 1.809 -0.556 13.181 1.00 89.75 99 PHE A CA 1
ATOM 768 C C . PHE A 1 99 ? 1.955 -2.080 13.061 1.00 89.75 99 PHE A C 1
ATOM 770 O O . PHE A 1 99 ? 0.943 -2.769 12.981 1.00 89.75 99 PHE A O 1
ATOM 777 N N . GLY A 1 100 ? 3.179 -2.618 13.075 1.00 88.44 100 GLY A N 1
ATOM 778 C CA . GLY A 1 100 ? 3.438 -4.056 12.916 1.00 88.44 100 GLY A CA 1
ATOM 779 C C . GLY A 1 100 ? 2.765 -4.924 13.992 1.00 88.44 100 GLY A C 1
ATOM 780 O O . GLY A 1 100 ? 1.974 -5.812 13.644 1.00 88.44 100 GLY A O 1
ATOM 781 N N . PRO A 1 101 ? 3.003 -4.654 15.293 1.00 90.56 101 PRO A N 1
ATOM 782 C CA . PRO A 1 101 ? 2.314 -5.342 16.385 1.00 90.56 101 PRO A CA 1
ATOM 783 C C . PRO A 1 101 ? 0.793 -5.158 16.331 1.00 90.56 101 PRO A C 1
ATOM 785 O O . PRO A 1 101 ? 0.053 -6.129 16.473 1.00 90.56 101 PRO A O 1
ATOM 788 N N . PHE A 1 102 ? 0.319 -3.939 16.046 1.00 93.69 102 PHE A N 1
ATOM 789 C CA . PHE A 1 102 ? -1.110 -3.648 15.909 1.00 93.69 102 PHE A CA 1
ATOM 790 C C . PHE A 1 102 ? -1.771 -4.444 14.778 1.00 93.69 102 PHE A C 1
ATOM 792 O O . PHE A 1 102 ? -2.808 -5.067 14.988 1.00 93.69 102 PHE A O 1
ATOM 799 N N . GLY A 1 103 ? -1.180 -4.455 13.584 1.00 92.69 103 GLY A N 1
ATOM 800 C CA . GLY A 1 103 ? -1.724 -5.163 12.429 1.00 92.69 103 GLY A CA 1
ATOM 801 C C . GLY A 1 103 ? -1.755 -6.674 12.645 1.00 92.69 103 GLY A C 1
ATOM 802 O O . GLY A 1 103 ? -2.749 -7.315 12.312 1.00 92.69 103 GLY A O 1
ATOM 803 N N . THR A 1 104 ? -0.704 -7.229 13.252 1.00 91.31 104 THR A N 1
ATOM 804 C CA . THR A 1 104 ? -0.624 -8.660 13.587 1.00 91.31 104 THR A CA 1
ATOM 805 C C . THR A 1 104 ? -1.721 -9.056 14.572 1.00 91.31 104 THR A C 1
ATOM 807 O O . THR A 1 104 ? -2.463 -10.007 14.326 1.00 91.31 104 THR A O 1
ATOM 810 N N . GLU A 1 105 ? -1.879 -8.288 15.650 1.00 93.12 105 GLU A N 1
ATOM 811 C CA . GLU A 1 105 ? -2.891 -8.557 16.669 1.00 93.12 105 GLU A CA 1
ATOM 812 C C . GLU A 1 105 ? -4.318 -8.345 16.140 1.00 93.12 105 GLU A C 1
ATOM 814 O O . GLU A 1 105 ? -5.213 -9.130 16.448 1.00 93.12 105 GLU A O 1
ATOM 819 N N . LEU A 1 106 ? -4.538 -7.337 15.288 1.00 94.56 106 LEU A N 1
ATOM 820 C CA . LEU A 1 106 ? -5.827 -7.122 14.630 1.00 94.56 106 LEU A CA 1
ATOM 821 C C . LEU A 1 106 ? -6.206 -8.330 13.768 1.00 94.56 106 LEU A C 1
ATOM 823 O O . LEU A 1 106 ? -7.331 -8.809 13.853 1.00 94.56 106 LEU A O 1
ATOM 827 N N . LEU A 1 107 ? -5.278 -8.835 12.950 1.00 94.00 107 LEU A N 1
ATOM 828 C CA . LEU A 1 107 ? -5.525 -10.006 12.107 1.00 94.00 107 LEU A CA 1
ATOM 829 C C . LEU A 1 107 ? -5.871 -11.239 12.950 1.00 94.00 107 LEU A C 1
ATOM 831 O O . LEU A 1 107 ? -6.829 -11.939 12.622 1.00 94.00 107 LEU A O 1
ATOM 835 N N . ARG A 1 108 ? -5.140 -11.460 14.051 1.00 93.38 108 ARG A N 1
ATOM 836 C CA . ARG A 1 108 ? -5.401 -12.550 15.001 1.00 93.38 108 ARG A CA 1
ATOM 837 C C . ARG A 1 108 ? -6.803 -12.446 15.607 1.00 93.38 108 ARG A C 1
ATOM 839 O O . ARG A 1 108 ? -7.593 -13.376 15.473 1.00 93.38 108 ARG A O 1
ATOM 846 N N . ARG A 1 109 ? -7.151 -11.300 16.203 1.00 94.19 109 ARG A N 1
ATOM 847 C CA . ARG A 1 109 ? -8.460 -11.103 16.856 1.00 94.19 109 ARG A CA 1
ATOM 848 C C . ARG A 1 109 ? -9.629 -11.138 15.878 1.00 94.19 109 ARG A C 1
ATOM 850 O O . ARG A 1 109 ? -10.696 -11.638 16.220 1.00 94.19 109 ARG A O 1
ATOM 857 N N . VAL A 1 110 ? -9.440 -10.649 14.652 1.00 94.94 110 VAL A N 1
ATOM 858 C CA . VAL A 1 110 ? -10.463 -10.759 13.604 1.00 94.94 110 VAL A CA 1
ATOM 859 C C . VAL A 1 110 ? -10.680 -12.211 13.204 1.00 94.94 110 VAL A C 1
ATOM 861 O O . VAL A 1 110 ? -11.828 -12.615 13.051 1.00 94.94 110 VAL A O 1
ATOM 864 N N . HIS A 1 111 ? -9.614 -13.001 13.070 1.00 93.44 111 HIS A N 1
ATOM 865 C CA . HIS A 1 111 ? -9.741 -14.423 12.768 1.00 93.44 111 HIS A CA 1
ATOM 866 C C . HIS A 1 111 ? -10.479 -15.183 13.878 1.00 93.44 111 HIS A C 1
ATOM 868 O O . HIS A 1 111 ? -11.368 -15.976 13.586 1.00 93.44 111 HIS A O 1
ATOM 874 N N . GLU A 1 112 ? -10.162 -14.893 15.142 1.00 92.75 112 GLU A N 1
ATOM 875 C CA . GLU A 1 112 ? -10.809 -15.513 16.306 1.00 92.75 112 GLU A CA 1
ATOM 876 C C . GLU A 1 112 ? -12.279 -15.100 16.452 1.00 92.75 112 GLU A C 1
ATOM 878 O O . GLU A 1 112 ? -13.148 -15.950 16.642 1.00 92.75 112 GLU A O 1
ATOM 883 N N . GLY A 1 113 ? -12.579 -13.804 16.329 1.00 92.69 113 GLY A N 1
ATOM 884 C CA . GLY A 1 113 ? -13.939 -13.275 16.457 1.00 92.69 113 GLY A CA 1
ATOM 885 C C . GLY A 1 113 ? -14.818 -13.501 15.223 1.00 92.69 113 GLY A C 1
ATOM 886 O O . GLY A 1 113 ? -16.044 -13.418 15.309 1.00 92.69 113 GLY A O 1
ATOM 887 N N . ASN A 1 114 ? -14.215 -13.764 14.063 1.00 95.19 114 ASN A N 1
ATOM 888 C CA . ASN A 1 114 ? -14.908 -14.000 12.803 1.00 95.19 114 ASN A CA 1
ATOM 889 C C . ASN A 1 114 ? -14.060 -14.861 11.844 1.00 95.19 114 ASN A C 1
ATOM 891 O O . ASN A 1 114 ? -13.447 -14.337 10.908 1.00 95.19 114 ASN A O 1
ATOM 895 N N . PRO A 1 115 ? -14.091 -16.197 11.995 1.00 92.31 115 PRO A N 1
ATOM 896 C CA . PRO A 1 115 ? -13.328 -17.111 11.140 1.00 92.31 115 PRO A CA 1
ATOM 897 C C . PRO A 1 115 ? -13.712 -17.058 9.653 1.00 92.31 115 PRO A C 1
ATOM 899 O O . PRO A 1 115 ? -12.969 -17.541 8.804 1.00 92.31 115 PRO A O 1
ATOM 902 N N . GLN A 1 116 ? -14.876 -16.482 9.325 1.00 93.38 116 GLN A N 1
ATOM 903 C CA . GLN A 1 116 ? -15.336 -16.287 7.948 1.00 93.38 116 GLN A CA 1
ATOM 904 C C . GLN A 1 116 ? -14.748 -15.029 7.288 1.00 93.38 116 GLN A C 1
ATOM 906 O O . GLN A 1 116 ? -14.958 -14.824 6.092 1.00 93.38 116 GLN A O 1
ATOM 911 N N . ALA A 1 117 ? -14.055 -14.167 8.039 1.00 94.12 117 ALA A N 1
ATOM 912 C CA . ALA A 1 117 ? -13.413 -12.986 7.482 1.00 94.12 117 ALA A CA 1
ATOM 913 C C . ALA A 1 117 ? -12.261 -13.385 6.549 1.00 94.12 117 ALA A C 1
ATOM 915 O O . ALA A 1 117 ? -11.379 -14.168 6.900 1.00 94.12 117 ALA A O 1
ATOM 916 N N . GLU A 1 118 ? -12.233 -12.803 5.353 1.00 94.56 118 GLU A N 1
ATOM 917 C CA . GLU A 1 118 ? -11.151 -13.043 4.405 1.00 94.56 118 GLU A CA 1
ATOM 918 C C . GLU A 1 118 ? -9.908 -12.239 4.798 1.00 94.56 118 GLU A C 1
ATOM 920 O O . GLU A 1 118 ? -9.900 -11.007 4.736 1.00 94.56 118 GLU A O 1
ATOM 925 N N . LEU A 1 119 ? -8.821 -12.923 5.141 1.00 94.62 119 LEU A N 1
ATOM 926 C CA . LEU A 1 119 ? -7.522 -12.289 5.349 1.00 94.62 119 LEU A CA 1
ATOM 927 C C . LEU A 1 119 ? -6.708 -12.395 4.057 1.00 94.62 119 LEU A C 1
ATOM 929 O O . LEU A 1 119 ? -6.487 -13.487 3.535 1.00 94.62 119 LEU A O 1
ATOM 933 N N . VAL A 1 120 ? -6.285 -11.261 3.501 1.00 93.31 120 VAL A N 1
ATOM 934 C CA . VAL A 1 120 ? -5.619 -11.198 2.190 1.00 93.31 120 VAL A CA 1
ATOM 935 C C . VAL A 1 120 ? -4.326 -10.398 2.290 1.00 93.31 120 VAL A C 1
ATOM 937 O O . VAL A 1 120 ? -4.296 -9.309 2.857 1.00 93.31 120 VAL A O 1
ATOM 940 N N . ARG A 1 121 ? -3.259 -10.895 1.667 1.00 90.31 121 ARG A N 1
ATOM 941 C CA . ARG A 1 121 ? -2.011 -10.161 1.446 1.00 90.31 121 ARG A CA 1
ATOM 942 C C . ARG A 1 121 ? -1.894 -9.713 -0.009 1.00 90.31 121 ARG A C 1
ATOM 944 O O . ARG A 1 121 ? -2.280 -10.447 -0.918 1.00 90.31 121 ARG A O 1
ATOM 951 N N . GLY A 1 122 ? -1.318 -8.533 -0.224 1.00 88.50 122 GLY A N 1
ATOM 952 C CA . GLY A 1 122 ? -1.046 -7.974 -1.550 1.00 88.50 122 GLY A CA 1
ATOM 953 C C . GLY A 1 122 ? -2.166 -7.075 -2.071 1.00 88.50 122 GLY A C 1
ATOM 954 O O . GLY A 1 122 ? -3.115 -6.738 -1.359 1.00 88.50 122 GLY A O 1
ATOM 955 N N . PHE A 1 123 ? -2.045 -6.646 -3.325 1.00 88.69 123 PHE A N 1
ATOM 956 C CA . PHE A 1 123 ? -2.955 -5.675 -3.925 1.00 88.69 123 PHE A CA 1
ATOM 957 C C . PHE A 1 123 ? -4.395 -6.184 -4.040 1.00 88.69 123 PHE A C 1
ATOM 959 O O . PHE A 1 123 ? -4.692 -7.377 -4.057 1.00 88.69 123 PHE A O 1
ATOM 966 N N . SER A 1 124 ? -5.328 -5.237 -4.161 1.00 89.94 124 SER A N 1
ATOM 967 C CA . SER A 1 124 ? -6.655 -5.571 -4.680 1.00 89.94 124 SER A CA 1
ATOM 968 C C . SER A 1 124 ? -6.541 -6.076 -6.120 1.00 89.94 124 SER A C 1
ATOM 970 O O . SER A 1 124 ? -5.646 -5.640 -6.840 1.00 89.94 124 SER A O 1
ATOM 972 N N . ALA A 1 125 ? -7.461 -6.937 -6.565 1.00 89.19 125 ALA A N 1
ATOM 973 C CA . ALA A 1 125 ? -7.451 -7.439 -7.941 1.00 89.19 125 ALA A CA 1
ATOM 974 C C . ALA A 1 125 ? -7.421 -6.295 -8.972 1.00 89.19 125 ALA A C 1
ATOM 976 O O . ALA A 1 125 ? -6.612 -6.323 -9.892 1.00 89.19 125 ALA A O 1
ATOM 977 N N . GLY A 1 126 ? -8.234 -5.251 -8.771 1.00 90.62 126 GLY A N 1
ATOM 978 C CA . GLY A 1 126 ? -8.249 -4.079 -9.652 1.00 90.62 126 GLY A CA 1
ATOM 979 C C . GLY A 1 126 ? -6.915 -3.331 -9.677 1.00 90.62 126 GLY A C 1
ATOM 980 O O . GLY A 1 126 ? -6.427 -2.988 -10.748 1.00 90.62 126 GLY A O 1
ATOM 981 N N . LEU A 1 127 ? -6.287 -3.135 -8.514 1.00 89.62 127 LEU A N 1
ATOM 982 C CA . LEU A 1 127 ? -4.981 -2.479 -8.444 1.00 89.62 127 LEU A CA 1
ATOM 983 C C . LEU A 1 127 ? -3.886 -3.348 -9.081 1.00 89.62 127 LEU A C 1
ATOM 985 O O . LEU A 1 127 ? -3.055 -2.835 -9.818 1.00 89.62 127 LEU A O 1
ATOM 989 N N . TRP A 1 128 ? -3.911 -4.664 -8.871 1.00 92.00 128 TRP A N 1
ATOM 990 C CA . TRP A 1 128 ? -2.967 -5.586 -9.504 1.00 92.00 128 TRP A CA 1
ATOM 991 C C . TRP A 1 128 ? -3.089 -5.566 -11.036 1.00 92.00 128 TRP A C 1
ATOM 993 O O . TRP A 1 128 ? -2.080 -5.426 -11.723 1.00 92.00 128 TRP A O 1
ATOM 1003 N N . TRP A 1 129 ? -4.313 -5.602 -11.578 1.00 94.06 129 TRP A N 1
ATOM 1004 C CA . TRP A 1 129 ? -4.549 -5.467 -13.021 1.00 94.06 129 TRP A CA 1
ATOM 1005 C C . TRP A 1 129 ? -4.126 -4.104 -13.567 1.00 94.06 129 TRP A C 1
ATOM 1007 O O . TRP A 1 129 ? -3.576 -4.042 -14.662 1.00 94.06 129 TRP A O 1
ATOM 1017 N N . PHE A 1 130 ? -4.324 -3.026 -12.806 1.00 93.44 130 PHE A N 1
ATOM 1018 C CA . PHE A 1 130 ? -3.823 -1.703 -13.175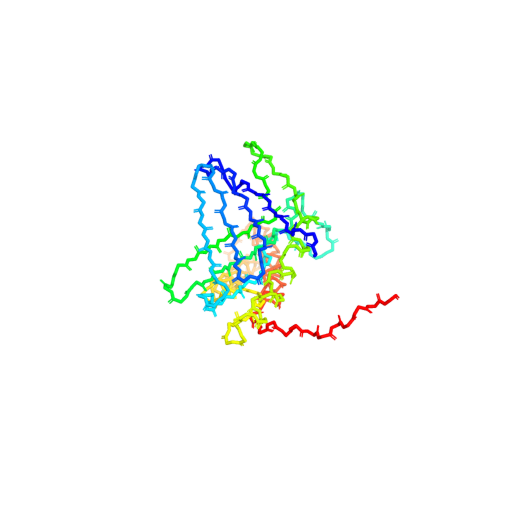 1.00 93.44 130 PHE A CA 1
ATOM 1019 C C . PHE A 1 130 ? -2.294 -1.704 -13.331 1.00 93.44 130 PHE A C 1
ATOM 1021 O O . PHE A 1 130 ? -1.784 -1.258 -14.358 1.00 93.44 130 PHE A O 1
ATOM 1028 N N . TYR A 1 131 ? -1.559 -2.269 -12.365 1.00 91.06 131 TYR A N 1
ATOM 1029 C CA . TYR A 1 131 ? -0.098 -2.389 -12.456 1.00 91.06 131 TYR A CA 1
ATOM 1030 C C . TYR A 1 131 ? 0.349 -3.323 -13.585 1.00 91.06 131 TYR A C 1
ATOM 1032 O O . TYR A 1 131 ? 1.362 -3.051 -14.228 1.00 91.06 131 TYR A O 1
ATOM 1040 N N . LEU A 1 132 ? -0.406 -4.387 -13.872 1.00 94.31 132 LEU A N 1
ATOM 1041 C CA . LEU A 1 132 ? -0.131 -5.242 -15.024 1.00 94.31 132 LEU A CA 1
ATOM 1042 C C . LEU A 1 132 ? -0.329 -4.483 -16.343 1.00 94.31 132 LEU A C 1
ATOM 1044 O O . LEU A 1 132 ? 0.518 -4.568 -17.225 1.00 94.31 132 LEU A O 1
ATOM 1048 N N . GLY A 1 133 ? -1.404 -3.704 -16.467 1.00 96.12 133 GLY A N 1
ATOM 1049 C CA . GLY A 1 133 ? -1.641 -2.843 -17.625 1.00 96.12 133 GLY A CA 1
ATOM 1050 C C . GLY A 1 133 ? -0.535 -1.802 -17.809 1.00 96.12 133 GLY A C 1
ATOM 1051 O O . GLY A 1 133 ? -0.046 -1.616 -18.921 1.00 96.12 133 GLY A O 1
ATOM 1052 N N . ALA A 1 134 ? -0.074 -1.183 -16.718 1.00 93.81 134 ALA A N 1
ATOM 1053 C CA . ALA A 1 134 ? 1.068 -0.272 -16.741 1.00 93.81 134 ALA A CA 1
ATOM 1054 C C . ALA A 1 134 ? 2.363 -0.972 -17.192 1.00 93.81 134 ALA A C 1
ATOM 1056 O O . ALA A 1 134 ? 3.102 -0.419 -18.005 1.00 93.81 134 ALA A O 1
ATOM 1057 N N . LEU A 1 135 ? 2.617 -2.204 -16.735 1.00 94.75 135 LEU A N 1
ATOM 1058 C CA . LEU A 1 135 ? 3.750 -3.005 -17.205 1.00 94.75 135 LEU A CA 1
ATOM 1059 C C . LEU A 1 135 ? 3.644 -3.307 -18.708 1.00 94.75 135 LEU A C 1
ATOM 1061 O O . LEU A 1 135 ? 4.628 -3.150 -19.426 1.00 94.75 135 LEU A O 1
ATOM 1065 N N . LEU A 1 136 ? 2.465 -3.696 -19.201 1.00 96.88 136 LEU A N 1
ATOM 1066 C CA . LEU A 1 136 ? 2.243 -3.937 -20.631 1.00 96.88 136 LEU A CA 1
ATOM 1067 C C . LEU A 1 136 ? 2.499 -2.673 -21.461 1.00 96.88 136 LEU A C 1
ATOM 1069 O O . LEU A 1 136 ? 3.162 -2.745 -22.494 1.00 96.88 136 LEU A O 1
ATOM 1073 N N . LEU A 1 137 ? 2.047 -1.508 -20.988 1.00 97.25 137 LEU A N 1
ATOM 1074 C CA . LEU A 1 137 ? 2.332 -0.226 -21.630 1.00 97.25 137 LEU A CA 1
ATOM 1075 C C . LEU A 1 137 ? 3.838 0.078 -21.655 1.00 97.25 137 LEU A C 1
ATOM 1077 O O . LEU A 1 137 ? 4.353 0.490 -22.691 1.00 97.25 137 LEU A O 1
ATOM 1081 N N . LEU A 1 138 ? 4.560 -0.168 -20.557 1.00 95.62 138 LEU A N 1
ATOM 1082 C CA . LEU A 1 138 ? 6.018 -0.008 -20.517 1.00 95.62 138 LEU A CA 1
ATOM 1083 C C . LEU A 1 138 ? 6.721 -0.935 -21.516 1.00 95.62 138 LEU A C 1
ATOM 1085 O O . LEU A 1 138 ? 7.654 -0.503 -22.186 1.00 95.62 138 LEU A O 1
ATOM 1089 N N . VAL A 1 139 ? 6.260 -2.178 -21.673 1.00 96.44 139 VAL A N 1
ATOM 1090 C CA . VAL A 1 139 ? 6.797 -3.098 -22.688 1.00 96.44 139 VAL A CA 1
ATOM 1091 C C . VAL A 1 139 ? 6.565 -2.553 -24.101 1.00 96.44 139 VAL A C 1
ATOM 1093 O O . VAL A 1 139 ? 7.489 -2.571 -24.910 1.00 96.44 139 VAL A O 1
ATOM 1096 N N . LEU A 1 140 ? 5.382 -2.004 -24.398 1.00 97.62 140 LEU A N 1
ATOM 1097 C CA . LEU A 1 140 ? 5.107 -1.366 -25.693 1.00 97.62 140 LEU A CA 1
ATOM 1098 C C . LEU A 1 140 ? 5.997 -0.138 -25.935 1.00 97.62 140 LEU A C 1
ATOM 1100 O O . LEU A 1 140 ? 6.563 0.001 -27.018 1.00 97.62 140 LEU A O 1
ATOM 1104 N N . CYS A 1 141 ? 6.182 0.715 -24.923 1.00 96.81 141 CYS A N 1
ATOM 1105 C CA . CYS A 1 141 ? 7.119 1.836 -24.985 1.00 96.81 141 CYS A CA 1
ATOM 1106 C C . CYS A 1 141 ? 8.552 1.351 -25.240 1.00 96.81 141 CYS A C 1
ATOM 1108 O O . CYS A 1 141 ? 9.248 1.897 -26.089 1.00 96.81 141 CYS A O 1
ATOM 1110 N N . MET A 1 142 ? 8.993 0.288 -24.568 1.00 96.50 142 MET A N 1
ATOM 1111 C CA . MET A 1 142 ? 10.323 -0.283 -24.777 1.00 96.50 142 MET A CA 1
ATOM 1112 C C . MET A 1 142 ? 10.497 -0.777 -26.219 1.00 96.50 142 MET A C 1
ATOM 1114 O O . MET A 1 142 ? 11.507 -0.466 -26.845 1.00 96.50 142 MET A O 1
ATOM 1118 N N . LEU A 1 143 ? 9.505 -1.485 -26.773 1.00 96.56 143 LEU A N 1
ATOM 1119 C CA . LEU A 1 143 ? 9.516 -1.919 -28.175 1.00 96.56 143 LEU A CA 1
ATOM 1120 C C . LEU A 1 143 ? 9.589 -0.726 -29.133 1.00 96.56 143 LEU A C 1
ATOM 1122 O O . LEU A 1 143 ? 10.373 -0.750 -30.078 1.00 96.56 143 LEU A O 1
ATOM 1126 N N . PHE A 1 144 ? 8.830 0.338 -28.866 1.00 95.25 144 PHE A N 1
ATOM 1127 C CA . PHE A 1 144 ? 8.906 1.577 -29.637 1.00 95.25 144 PHE A CA 1
ATOM 1128 C C . PHE A 1 144 ? 10.311 2.199 -29.592 1.00 95.25 144 PHE A C 1
ATOM 1130 O O . PHE A 1 144 ? 10.859 2.552 -30.635 1.00 95.25 144 PHE A O 1
ATOM 1137 N N . GLY A 1 145 ? 10.936 2.261 -28.413 1.00 94.38 145 GLY A N 1
ATOM 1138 C CA . GLY A 1 145 ? 12.315 2.728 -28.257 1.00 94.38 145 GLY A CA 1
ATOM 1139 C C . GLY A 1 145 ? 13.325 1.898 -29.056 1.00 94.38 145 GLY A C 1
ATOM 1140 O O . GLY A 1 145 ? 14.168 2.458 -29.757 1.00 94.38 145 GLY A O 1
ATOM 1141 N N . VAL A 1 146 ? 13.198 0.567 -29.027 1.00 95.12 146 VAL A N 1
ATOM 1142 C CA . VAL A 1 146 ? 14.032 -0.344 -29.828 1.00 95.12 146 VAL A CA 1
ATOM 1143 C C . VAL A 1 146 ? 13.843 -0.086 -31.323 1.00 95.12 146 VAL A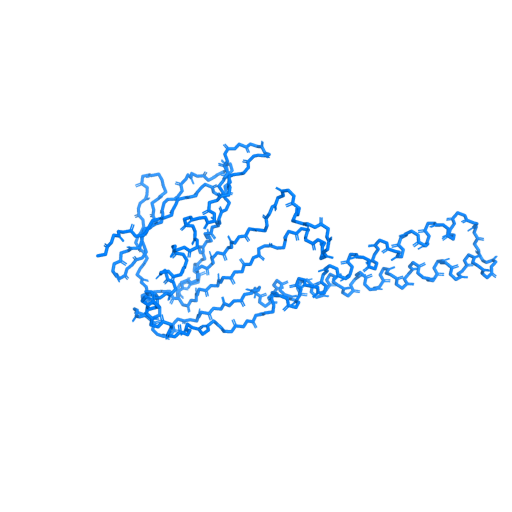 C 1
ATOM 1145 O O . VAL A 1 146 ? 14.827 0.006 -32.057 1.00 95.12 146 VAL A O 1
ATOM 1148 N N . LEU A 1 147 ? 12.602 0.088 -31.784 1.00 93.94 147 LEU A N 1
ATOM 1149 C CA . LEU A 1 147 ? 12.312 0.407 -33.184 1.00 93.94 147 LEU A CA 1
ATOM 1150 C C . LEU A 1 147 ? 12.915 1.751 -33.605 1.00 93.94 147 LEU A C 1
ATOM 1152 O O . LEU A 1 147 ? 13.445 1.847 -34.711 1.00 93.94 147 LEU A O 1
ATOM 1156 N N . MET A 1 148 ? 12.912 2.763 -32.731 1.00 92.88 148 MET A N 1
ATOM 1157 C CA . MET A 1 148 ? 13.603 4.031 -32.997 1.00 92.88 148 MET A CA 1
ATOM 1158 C C . MET A 1 148 ? 15.108 3.828 -33.197 1.00 92.88 148 MET A C 1
ATOM 1160 O O . MET A 1 148 ? 15.680 4.379 -34.139 1.00 92.88 148 MET A O 1
ATOM 1164 N N . VAL A 1 149 ? 15.747 3.014 -32.349 1.00 94.06 149 VAL A N 1
ATOM 1165 C CA . VAL A 1 149 ? 17.178 2.694 -32.476 1.00 94.06 149 VAL A CA 1
ATOM 1166 C C . VAL A 1 149 ? 17.457 1.970 -33.792 1.00 94.06 149 VAL A C 1
ATOM 1168 O O . VAL A 1 149 ? 18.370 2.364 -34.515 1.00 94.06 149 VAL A O 1
ATOM 1171 N N . ILE A 1 150 ? 16.655 0.959 -34.140 1.00 93.62 150 ILE A N 1
ATOM 1172 C CA . ILE A 1 150 ? 16.796 0.209 -35.398 1.00 93.62 150 ILE A CA 1
ATOM 1173 C C . ILE A 1 150 ? 16.611 1.138 -36.602 1.00 93.62 150 ILE A C 1
ATOM 1175 O O . ILE A 1 150 ? 17.424 1.119 -37.526 1.00 93.62 150 ILE A O 1
ATOM 1179 N N . SER A 1 151 ? 15.579 1.984 -36.586 1.00 92.75 151 SER A N 1
ATOM 1180 C CA . SER A 1 151 ? 15.305 2.938 -37.664 1.00 92.75 151 SER A CA 1
ATOM 1181 C C . SER A 1 151 ? 16.452 3.931 -37.851 1.00 92.75 151 SER A C 1
ATOM 1183 O O . SER A 1 151 ? 16.807 4.246 -38.984 1.00 92.75 151 SER A O 1
ATOM 1185 N N . ALA A 1 152 ? 17.051 4.420 -36.763 1.00 92.06 152 ALA A N 1
ATOM 1186 C CA . ALA A 1 152 ? 18.196 5.320 -36.838 1.00 92.06 152 ALA A CA 1
ATOM 1187 C C . ALA A 1 152 ? 19.462 4.601 -37.336 1.00 92.06 152 ALA A C 1
ATOM 1189 O O . ALA A 1 152 ? 20.174 5.130 -38.186 1.00 92.06 152 ALA A O 1
ATOM 1190 N N . ALA A 1 153 ? 19.717 3.379 -36.862 1.00 90.62 153 ALA A N 1
ATOM 1191 C CA . ALA A 1 153 ? 20.888 2.588 -37.242 1.00 90.62 153 ALA A CA 1
ATOM 1192 C C . ALA A 1 153 ? 20.855 2.107 -38.705 1.00 90.62 153 ALA A C 1
ATOM 1194 O O . ALA A 1 153 ? 21.902 1.957 -39.326 1.00 90.62 153 ALA A O 1
ATOM 1195 N N . THR A 1 154 ? 19.664 1.890 -39.269 1.00 94.00 154 THR A N 1
ATOM 1196 C CA . THR A 1 154 ? 19.470 1.449 -40.665 1.00 94.00 154 THR A CA 1
ATOM 1197 C C . THR A 1 154 ? 19.419 2.604 -41.673 1.00 94.00 154 THR A C 1
ATOM 1199 O O . THR A 1 154 ? 19.134 2.387 -42.848 1.00 94.00 154 THR A O 1
ATOM 1202 N N . GLY A 1 155 ? 19.727 3.832 -41.238 1.00 86.56 155 GLY A N 1
ATOM 1203 C CA . GLY A 1 155 ? 19.814 5.011 -42.105 1.00 86.56 155 GLY A CA 1
ATOM 1204 C C . GLY A 1 155 ? 18.499 5.771 -42.297 1.00 86.56 155 GLY A C 1
ATOM 1205 O O . GLY A 1 155 ? 18.473 6.759 -43.024 1.00 86.56 155 GLY A O 1
ATOM 1206 N N . GLY A 1 156 ? 17.418 5.362 -41.628 1.00 80.50 156 GLY A N 1
ATOM 1207 C CA . GLY A 1 156 ? 16.134 6.069 -41.647 1.00 80.50 156 GLY A CA 1
ATOM 1208 C C . GLY A 1 156 ? 16.031 7.234 -40.653 1.00 80.50 156 GLY A C 1
ATOM 1209 O O . GLY A 1 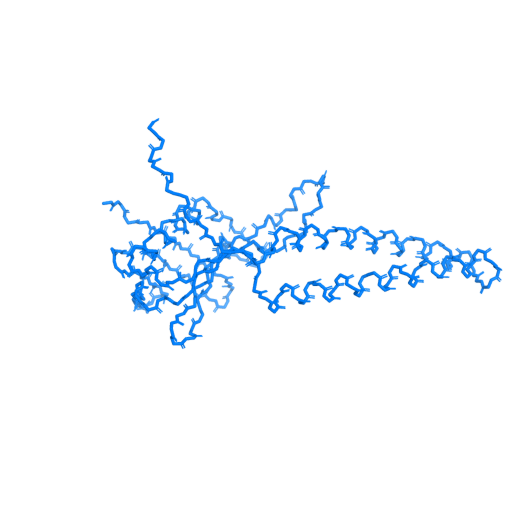156 ? 15.011 7.916 -40.630 1.00 80.50 156 GLY A O 1
ATOM 1210 N N . GLY A 1 157 ? 17.043 7.467 -39.809 1.00 80.00 157 GLY A N 1
ATOM 1211 C CA . GLY A 1 157 ? 16.987 8.463 -38.736 1.00 80.00 157 GLY A CA 1
ATOM 1212 C C . GLY A 1 157 ? 18.306 9.191 -38.481 1.00 80.00 157 GLY A C 1
ATOM 1213 O O . GLY A 1 157 ? 19.327 8.933 -39.109 1.00 80.00 157 GLY A O 1
ATOM 1214 N N . THR A 1 158 ? 18.276 10.134 -37.541 1.00 90.19 158 THR A N 1
ATOM 1215 C CA . THR A 1 158 ? 19.449 10.918 -37.129 1.00 90.19 158 THR A CA 1
ATOM 1216 C C . THR A 1 158 ? 20.208 10.227 -35.993 1.00 90.19 158 THR A C 1
ATOM 1218 O O . THR A 1 158 ? 19.637 9.448 -35.229 1.00 90.19 158 THR A O 1
ATOM 1221 N N . TRP A 1 159 ? 21.489 10.569 -35.811 1.00 89.31 159 TRP A N 1
ATOM 1222 C CA . TRP A 1 159 ? 22.281 10.109 -34.658 1.00 89.31 159 TRP A CA 1
ATOM 1223 C C . TRP A 1 159 ? 21.637 10.498 -33.313 1.00 89.31 159 TRP A C 1
ATOM 1225 O O . TRP A 1 159 ? 21.734 9.760 -32.336 1.00 89.31 159 TRP A O 1
ATOM 1235 N N . ILE A 1 160 ? 20.917 11.627 -33.282 1.00 89.00 160 ILE A N 1
ATOM 1236 C CA . ILE A 1 160 ? 20.122 12.078 -32.134 1.00 89.00 160 ILE A CA 1
ATOM 1237 C C . ILE A 1 160 ? 19.039 11.041 -31.815 1.00 89.00 160 ILE A C 1
ATOM 1239 O O . ILE A 1 160 ? 18.905 10.627 -30.667 1.00 89.00 160 ILE A O 1
ATOM 1243 N N . GLY A 1 161 ? 18.310 10.562 -32.829 1.00 87.31 161 GLY A N 1
ATOM 1244 C CA . GLY A 1 161 ? 17.298 9.515 -32.667 1.00 87.31 161 GLY A CA 1
ATOM 1245 C C . GLY A 1 161 ? 17.865 8.209 -32.107 1.00 87.31 161 GLY A C 1
ATOM 1246 O O . GLY A 1 161 ? 17.217 7.575 -31.277 1.00 87.31 161 GLY A O 1
ATOM 1247 N N . LEU A 1 162 ? 19.097 7.850 -32.484 1.00 91.81 162 LEU A N 1
ATOM 1248 C CA . LEU A 1 162 ? 19.792 6.682 -31.939 1.00 91.81 162 LEU A CA 1
ATOM 1249 C C . LEU A 1 162 ? 20.071 6.843 -30.439 1.00 91.81 162 LEU A C 1
ATOM 1251 O O . LEU A 1 162 ? 19.733 5.958 -29.655 1.00 91.81 162 LEU A O 1
ATOM 1255 N N . VAL A 1 163 ? 20.642 7.981 -30.029 1.00 93.94 163 VAL A N 1
ATOM 1256 C CA . VAL A 1 163 ? 20.971 8.248 -28.618 1.00 93.94 163 VAL A CA 1
ATOM 1257 C C . VAL A 1 163 ? 19.706 8.324 -27.764 1.00 93.94 163 VAL A C 1
ATOM 1259 O O . VAL A 1 163 ? 19.615 7.649 -26.738 1.00 93.94 163 VAL A O 1
ATOM 1262 N N . PHE A 1 164 ? 18.703 9.094 -28.194 1.00 92.94 164 PHE A N 1
ATOM 1263 C CA . PHE A 1 164 ? 17.441 9.213 -27.462 1.00 92.94 164 PHE A CA 1
ATOM 1264 C C . PHE A 1 164 ? 16.688 7.886 -27.401 1.00 92.94 164 PHE A C 1
ATOM 1266 O O . PHE A 1 164 ? 16.204 7.526 -26.332 1.00 92.94 164 PHE A O 1
ATOM 1273 N N . GLY A 1 165 ? 16.631 7.134 -28.504 1.00 92.44 165 GLY A N 1
ATOM 1274 C CA . GLY A 1 165 ? 16.015 5.810 -28.534 1.00 92.44 165 GLY A CA 1
ATOM 1275 C C . GLY A 1 165 ? 16.696 4.842 -27.565 1.00 92.44 165 GLY A C 1
ATOM 1276 O O . GLY A 1 165 ? 16.011 4.146 -26.815 1.00 92.44 165 GLY A O 1
ATOM 1277 N N . ALA A 1 166 ? 18.031 4.844 -27.509 1.00 94.50 166 ALA A N 1
ATOM 1278 C CA . ALA A 1 166 ? 18.793 3.982 -26.607 1.00 94.50 166 ALA A CA 1
ATOM 1279 C C . ALA A 1 166 ? 18.559 4.341 -25.130 1.00 94.50 166 ALA A C 1
ATOM 1281 O O . ALA A 1 166 ? 18.248 3.461 -24.327 1.00 94.50 166 ALA A O 1
ATOM 1282 N N . ILE A 1 167 ? 18.640 5.631 -24.780 1.00 95.81 167 ILE A N 1
ATOM 1283 C CA . ILE A 1 167 ? 18.376 6.119 -23.417 1.00 95.81 167 ILE A CA 1
ATOM 1284 C C . ILE A 1 167 ? 16.934 5.795 -23.013 1.00 95.81 167 ILE A C 1
ATOM 1286 O O . ILE A 1 167 ? 16.705 5.191 -21.967 1.00 95.81 167 ILE A O 1
ATOM 1290 N N . PHE A 1 168 ? 15.960 6.140 -23.855 1.00 95.50 168 PHE A N 1
ATOM 1291 C CA . PHE A 1 168 ? 14.547 5.877 -23.597 1.00 95.50 168 PHE A CA 1
ATOM 1292 C C . PHE A 1 168 ? 14.274 4.384 -23.380 1.00 95.50 168 PHE A C 1
ATOM 1294 O O . PHE A 1 168 ? 13.602 4.014 -22.415 1.00 95.50 168 PHE A O 1
ATOM 1301 N N . THR A 1 169 ? 14.846 3.518 -24.221 1.00 95.62 169 THR A N 1
ATOM 1302 C CA . THR A 1 169 ? 14.723 2.060 -24.084 1.00 95.62 169 THR A CA 1
ATOM 1303 C C . THR A 1 169 ? 15.307 1.577 -22.761 1.00 95.62 169 THR A C 1
ATOM 1305 O O . THR A 1 169 ? 14.643 0.828 -22.046 1.00 95.62 169 THR A O 1
ATOM 1308 N N . LEU A 1 170 ? 16.510 2.035 -22.397 1.00 95.38 170 LEU A N 1
ATOM 1309 C CA . LEU A 1 170 ? 17.177 1.645 -21.155 1.00 95.38 170 LEU A CA 1
ATOM 1310 C C . LEU A 1 170 ? 16.348 2.026 -19.920 1.00 95.38 170 LEU A C 1
ATOM 1312 O O . LEU A 1 170 ? 16.071 1.175 -19.076 1.00 95.38 170 LEU A O 1
ATOM 1316 N N . PHE A 1 171 ? 15.904 3.281 -19.822 1.00 93.56 171 PHE A N 1
ATOM 1317 C CA . PHE A 1 171 ? 15.092 3.744 -18.691 1.00 93.56 171 PHE A CA 1
ATOM 1318 C C . PHE A 1 171 ? 13.732 3.041 -18.621 1.00 93.56 171 PHE A C 1
ATOM 1320 O O . PHE A 1 171 ? 13.254 2.712 -17.530 1.00 93.56 171 PHE A O 1
ATOM 1327 N N . THR A 1 172 ? 13.123 2.758 -19.773 1.00 94.19 172 THR A N 1
ATOM 1328 C CA . THR A 1 172 ? 11.860 2.014 -19.831 1.00 94.19 172 THR A CA 1
ATOM 1329 C C . THR A 1 172 ? 12.055 0.565 -19.386 1.00 94.19 172 THR A C 1
ATOM 1331 O O . THR A 1 172 ? 11.247 0.059 -18.609 1.00 94.19 172 THR A O 1
ATOM 1334 N N . ALA A 1 173 ? 13.151 -0.087 -19.786 1.00 92.38 173 ALA A N 1
ATOM 1335 C CA . ALA A 1 173 ? 13.487 -1.444 -19.356 1.00 92.38 173 ALA A CA 1
ATOM 1336 C C . ALA A 1 173 ? 13.729 -1.526 -17.838 1.00 92.38 173 ALA A C 1
ATOM 1338 O O . ALA A 1 173 ? 13.194 -2.415 -17.173 1.00 92.38 173 ALA A O 1
ATOM 1339 N N . LEU A 1 174 ? 14.466 -0.563 -17.269 1.00 90.81 174 LEU A N 1
ATOM 1340 C CA . LEU A 1 174 ? 14.671 -0.459 -15.818 1.00 90.81 174 LEU A CA 1
ATOM 1341 C C . LEU A 1 174 ? 13.347 -0.246 -15.068 1.00 90.81 174 LEU A C 1
ATOM 1343 O O . LEU A 1 174 ? 13.109 -0.865 -14.028 1.00 90.81 174 LEU A O 1
ATOM 1347 N N . SER A 1 175 ? 12.460 0.582 -15.620 1.00 89.50 175 SER A N 1
ATOM 1348 C CA . SER A 1 175 ? 11.125 0.812 -15.061 1.00 89.50 175 SER A CA 1
ATOM 1349 C C . SER A 1 175 ? 10.269 -0.456 -15.113 1.00 89.50 175 SER A C 1
ATOM 1351 O O . SER A 1 175 ? 9.689 -0.847 -14.101 1.00 89.50 175 SER A O 1
ATOM 1353 N N . ALA A 1 176 ? 10.231 -1.148 -16.256 1.00 90.81 176 ALA A N 1
ATOM 1354 C CA . ALA A 1 176 ? 9.497 -2.402 -16.415 1.00 90.81 176 ALA A CA 1
ATOM 1355 C C . ALA A 1 176 ? 9.990 -3.470 -15.425 1.00 90.81 176 ALA A C 1
ATOM 1357 O O . ALA A 1 176 ? 9.181 -4.127 -14.772 1.00 90.81 176 ALA A O 1
ATOM 1358 N N . TRP A 1 177 ? 11.309 -3.583 -15.238 1.00 89.25 177 TRP A N 1
ATOM 1359 C CA . TRP A 1 177 ? 11.904 -4.485 -14.251 1.00 89.25 177 TRP A CA 1
ATOM 1360 C C . TRP A 1 177 ? 11.426 -4.198 -12.818 1.00 89.25 177 TRP A C 1
ATOM 1362 O O . TRP A 1 177 ? 11.078 -5.124 -12.083 1.00 89.25 177 TRP A O 1
ATOM 1372 N N . SER A 1 178 ? 11.340 -2.923 -12.422 1.00 84.81 178 SER A N 1
ATOM 1373 C CA . SER A 1 178 ? 10.797 -2.538 -11.111 1.00 84.81 1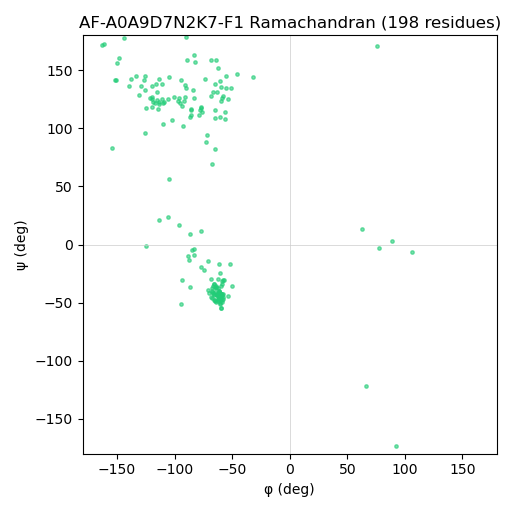78 SER A CA 1
ATOM 1374 C C . SER A 1 178 ? 9.328 -2.958 -10.953 1.00 84.81 178 SER A C 1
ATOM 1376 O O . SER A 1 178 ? 8.958 -3.547 -9.934 1.00 84.81 178 SER A O 1
ATOM 1378 N N . PHE A 1 179 ? 8.502 -2.754 -11.985 1.00 87.19 179 PHE A N 1
ATOM 1379 C CA . PHE A 1 179 ? 7.090 -3.158 -11.978 1.00 87.19 179 PHE A CA 1
ATOM 1380 C C . PHE A 1 179 ? 6.904 -4.677 -11.883 1.00 87.19 179 PHE A C 1
ATOM 1382 O O . PHE A 1 179 ? 5.982 -5.131 -11.203 1.00 87.19 179 PHE A O 1
ATOM 1389 N N . VAL A 1 180 ? 7.783 -5.471 -12.505 1.00 89.25 180 VAL A N 1
ATOM 1390 C CA . VAL A 1 180 ? 7.779 -6.938 -12.359 1.00 89.25 180 VAL A CA 1
ATOM 1391 C C . VAL A 1 180 ? 7.980 -7.339 -10.896 1.00 89.25 180 VAL A C 1
ATOM 1393 O O . VAL A 1 180 ? 7.237 -8.182 -10.392 1.00 89.25 180 VAL A O 1
ATOM 1396 N N . GLY A 1 181 ? 8.925 -6.704 -10.193 1.00 85.44 181 GLY A N 1
ATOM 1397 C CA . GLY A 1 181 ? 9.138 -6.922 -8.758 1.00 85.44 181 GLY A CA 1
ATOM 1398 C C . GLY A 1 181 ? 7.891 -6.604 -7.931 1.00 85.44 181 GLY A C 1
ATOM 1399 O O . GLY A 1 181 ? 7.417 -7.454 -7.177 1.00 85.44 181 GLY A O 1
ATOM 1400 N N . VAL A 1 182 ? 7.292 -5.430 -8.155 1.00 85.25 182 VAL A N 1
ATOM 1401 C CA . VAL A 1 182 ? 6.054 -5.011 -7.475 1.00 85.25 182 VAL A CA 1
ATOM 1402 C C . VAL A 1 182 ? 4.914 -6.006 -7.716 1.00 85.25 182 VAL A C 1
ATOM 1404 O O . VAL A 1 182 ? 4.242 -6.409 -6.770 1.00 85.25 182 VAL A O 1
ATOM 1407 N N . LEU A 1 183 ? 4.690 -6.443 -8.957 1.00 88.25 183 LEU A N 1
ATOM 1408 C CA . LEU A 1 183 ? 3.619 -7.391 -9.289 1.00 88.25 183 LEU A CA 1
ATOM 1409 C C . LEU A 1 183 ? 3.843 -8.781 -8.686 1.00 88.25 183 LEU A C 1
ATOM 1411 O O . LEU A 1 183 ? 2.871 -9.434 -8.291 1.00 88.25 183 LEU A O 1
ATOM 1415 N N . ALA A 1 184 ? 5.099 -9.231 -8.619 1.00 87.69 184 ALA A N 1
ATOM 1416 C CA . ALA A 1 184 ? 5.466 -10.506 -8.015 1.00 87.69 184 ALA A CA 1
ATOM 1417 C C . ALA A 1 184 ? 5.262 -10.490 -6.491 1.00 87.69 184 ALA A C 1
ATOM 1419 O O . ALA A 1 184 ? 4.679 -11.429 -5.940 1.00 87.69 184 ALA A O 1
ATOM 1420 N N . GLU A 1 185 ? 5.691 -9.413 -5.827 1.00 84.69 185 GLU A N 1
ATOM 1421 C CA . GLU A 1 185 ? 5.571 -9.223 -4.377 1.00 84.69 185 GLU A CA 1
ATOM 1422 C C . GLU A 1 185 ? 4.124 -8.976 -3.936 1.00 84.69 185 GLU A C 1
ATOM 1424 O O . GLU A 1 185 ? 3.681 -9.510 -2.921 1.00 84.69 185 GLU A O 1
ATOM 1429 N N . GLN A 1 186 ? 3.363 -8.203 -4.714 1.00 86.62 186 GLN A N 1
ATOM 1430 C CA . GLN A 1 186 ? 2.007 -7.768 -4.363 1.00 86.62 186 GLN A CA 1
ATOM 1431 C C . GLN A 1 186 ? 0.911 -8.648 -4.973 1.00 86.62 186 GLN A C 1
ATOM 1433 O O . GLN A 1 186 ? -0.255 -8.241 -5.023 1.00 86.62 186 GLN A O 1
ATOM 1438 N N . ARG A 1 187 ? 1.252 -9.859 -5.437 1.00 87.75 187 ARG A N 1
ATOM 1439 C CA . ARG A 1 187 ? 0.265 -10.825 -5.933 1.00 87.75 187 ARG A CA 1
ATOM 1440 C C . ARG A 1 187 ? -0.760 -11.121 -4.825 1.00 87.75 187 ARG A C 1
ATOM 1442 O O . ARG A 1 187 ? -0.338 -11.508 -3.735 1.00 87.75 187 ARG A O 1
ATOM 1449 N N . PRO A 1 188 ? -2.075 -11.001 -5.092 1.00 87.88 188 PRO A N 1
ATOM 1450 C CA . PRO A 1 188 ? -3.099 -11.286 -4.094 1.00 87.88 188 PRO A CA 1
ATOM 1451 C C . PRO A 1 188 ? -2.991 -12.740 -3.627 1.00 87.88 188 PRO A C 1
ATOM 1453 O O . PRO A 1 188 ? -3.029 -13.657 -4.452 1.00 87.88 188 PRO A O 1
ATOM 1456 N N . ARG A 1 189 ? -2.840 -12.958 -2.320 1.00 89.69 189 ARG A N 1
ATOM 1457 C CA . ARG A 1 189 ? -2.793 -14.294 -1.710 1.00 89.69 189 ARG A CA 1
ATOM 1458 C C . ARG A 1 189 ? -3.611 -14.307 -0.420 1.00 89.69 189 ARG A C 1
ATOM 1460 O O . ARG A 1 189 ? -3.563 -13.315 0.307 1.00 89.69 189 ARG A O 1
ATOM 1467 N N . PRO A 1 190 ? -4.335 -15.394 -0.111 1.00 88.94 190 PRO A N 1
ATOM 1468 C CA . PRO A 1 190 ? -4.884 -15.587 1.224 1.00 88.94 190 PRO A CA 1
ATOM 1469 C C . PRO A 1 190 ? -3.760 -15.512 2.260 1.00 88.94 190 PRO A C 1
ATOM 1471 O O . PRO A 1 190 ? -2.680 -16.069 2.049 1.00 88.94 190 PRO A O 1
ATOM 1474 N N . LEU A 1 191 ? -3.995 -14.786 3.347 1.00 86.06 191 LEU A N 1
ATOM 1475 C CA . LEU A 1 191 ? -3.089 -14.756 4.481 1.00 86.06 191 LEU A CA 1
ATOM 1476 C C . LEU A 1 191 ? -3.461 -15.922 5.397 1.00 86.06 191 LEU A C 1
ATOM 1478 O O . LEU A 1 191 ? -4.518 -15.910 6.020 1.00 86.06 191 LEU A O 1
ATOM 1482 N N . VAL A 1 192 ? -2.595 -16.929 5.456 1.00 79.75 192 VAL A N 1
ATOM 1483 C CA . VAL A 1 192 ? -2.694 -17.988 6.459 1.00 79.75 192 VAL A CA 1
ATOM 1484 C C . VAL A 1 192 ? -1.962 -17.481 7.692 1.00 79.75 192 VAL A C 1
ATOM 1486 O O . VAL A 1 192 ? -0.764 -17.205 7.625 1.00 79.75 192 VAL A O 1
ATOM 1489 N N . LEU A 1 193 ? -2.688 -17.303 8.793 1.00 75.69 193 LEU A N 1
ATOM 1490 C CA . LEU A 1 193 ? -2.066 -17.120 10.096 1.00 75.69 193 LEU A CA 1
ATOM 1491 C C . LEU A 1 193 ? -1.502 -18.489 10.478 1.00 75.69 193 LEU A C 1
ATOM 1493 O O . LEU A 1 193 ? -2.240 -19.362 10.923 1.00 75.69 193 LEU A O 1
ATOM 1497 N N . GLU A 1 194 ? -0.223 -18.728 10.188 1.00 62.31 194 GLU A N 1
ATOM 1498 C CA . GLU A 1 194 ? 0.467 -19.869 10.784 1.00 62.31 194 GLU A CA 1
ATOM 1499 C C . GLU A 1 194 ? 0.394 -19.697 12.297 1.00 62.31 194 GLU A C 1
ATOM 1501 O O . GLU A 1 194 ? 0.757 -18.641 12.821 1.00 62.31 194 GLU A O 1
ATOM 1506 N N . ASP A 1 195 ? -0.099 -20.732 12.971 1.00 49.69 195 ASP A N 1
ATOM 1507 C CA . ASP A 1 195 ? -0.151 -20.846 14.422 1.00 49.69 195 ASP A CA 1
ATOM 1508 C C . ASP A 1 195 ? 1.287 -20.970 14.947 1.00 49.69 195 ASP A C 1
ATOM 1510 O O . ASP A 1 195 ? 1.762 -22.035 15.342 1.00 49.69 195 ASP A O 1
ATOM 1514 N N . ARG A 1 196 ? 2.061 -19.883 14.848 1.00 46.69 196 ARG A N 1
ATOM 1515 C CA . ARG A 1 196 ? 3.324 -19.766 15.562 1.00 46.69 196 ARG A CA 1
ATOM 1516 C C . ARG A 1 196 ? 2.955 -19.563 17.018 1.00 46.69 196 ARG A C 1
ATOM 1518 O O . ARG A 1 196 ? 2.813 -18.435 17.488 1.00 46.69 196 ARG A O 1
ATOM 1525 N N . GLY A 1 197 ? 2.798 -20.688 17.713 1.00 40.75 197 GLY A N 1
ATOM 1526 C CA . GLY A 1 197 ? 2.877 -20.731 19.163 1.00 40.75 197 GLY A CA 1
ATOM 1527 C C . GLY A 1 197 ? 4.100 -19.930 19.627 1.00 40.75 197 GLY A C 1
ATOM 1528 O O . GLY A 1 197 ? 5.093 -19.857 18.896 1.00 40.75 197 GLY A O 1
ATOM 1529 N N . PRO A 1 198 ? 4.023 -19.283 20.799 1.00 36.62 198 PRO A N 1
ATOM 1530 C CA . PRO A 1 198 ? 5.051 -18.358 21.248 1.00 36.62 198 PRO A CA 1
ATOM 1531 C C . PRO A 1 198 ? 6.395 -19.086 21.270 1.00 36.62 198 PRO A C 1
ATOM 1533 O O . PRO A 1 198 ? 6.573 -20.030 22.043 1.00 36.62 198 PRO A O 1
ATOM 1536 N N . GLU A 1 199 ? 7.325 -18.673 20.405 1.00 40.06 199 GLU A N 1
ATOM 1537 C CA . GLU A 1 199 ? 8.726 -19.040 20.571 1.00 40.06 199 GLU A CA 1
ATOM 1538 C C . GLU A 1 199 ? 9.155 -18.462 21.924 1.00 40.06 199 GLU A C 1
ATOM 1540 O O . GLU A 1 199 ? 9.139 -17.247 22.136 1.00 40.06 199 GLU A O 1
ATOM 1545 N N . ARG A 1 200 ? 9.365 -19.384 22.867 1.00 33.84 200 ARG A N 1
ATOM 1546 C CA . ARG A 1 200 ? 9.812 -19.139 24.237 1.00 33.84 200 ARG A CA 1
ATOM 1547 C C . ARG A 1 200 ? 11.257 -18.670 24.268 1.00 33.84 200 ARG A C 1
ATOM 1549 O O . ARG A 1 200 ? 12.046 -19.189 23.449 1.00 33.84 200 ARG A O 1
#

Solvent-accessible surface area (backbone atoms only — not comparable to full-atom values): 10802 Å² total; per-residue (Å²): 129,82,77,48,52,40,70,33,18,78,38,95,94,43,67,54,31,39,36,37,53,54,95,64,29,42,36,39,35,48,78,91,49,73,47,79,45,48,26,68,48,40,40,29,41,34,40,31,64,50,88,44,78,54,51,92,89,73,57,77,40,96,70,56,66,39,47,34,40,38,40,31,31,71,87,69,49,76,48,81,48,54,22,48,25,50,76,50,94,98,40,69,46,83,40,50,84,42,35,52,62,34,52,53,50,49,54,51,49,31,43,73,59,21,74,83,36,46,42,32,31,24,41,54,72,70,56,44,51,51,53,51,50,51,36,53,50,32,50,53,51,26,52,51,18,49,50,39,27,52,39,18,74,73,69,75,45,48,74,65,44,29,54,52,16,49,52,51,22,51,55,32,47,54,50,35,54,44,47,51,52,52,54,66,72,32,46,68,38,77,52,77,82,74,85,73,67,82,84,125

Nearest PDB structures (foldseek):
  7xti-assembly1_k  TM=4.990E-01  e=1.243E-03  Komagataella phaffii
  5umu-assembly1_A  TM=4.807E-01  e=3.679E-02  Homo sapiens

Secondary structure (DSSP, 8-state):
----EEEE--STTS--EEEEE-SSEEEEEETTEEEEEEGGGEEEEEEEEE-----TTS---SS-PEEEEEEEETT--EEEEESEEEEETTEEEE-HHHHHHHHHHHHHHHHHH-TTSEEEES--HHHHHHHHHHHHHHHHHHHHHHHHHHHIIIIIS-HHHHHHHHHHHHHHHHHHHHHHHHHHHT--EE----------